Protein AF-A0A2D6SRW5-F1 (afdb_monomer)

pLDDT: mean 91.27, std 9.32, range [54.19, 98.75]

Solvent-accessible surface area (backbone atoms only — not comparable to full-atom values): 11678 Å² total; per-residue (Å²): 81,50,48,60,64,48,50,53,49,24,46,50,31,48,65,50,24,79,78,48,62,70,77,58,19,51,52,30,39,56,52,23,53,54,43,50,66,53,56,73,66,42,83,56,28,43,54,97,88,43,54,28,43,57,40,14,26,40,81,92,76,49,45,63,41,93,64,82,68,22,51,27,36,83,61,60,72,47,91,92,44,54,26,38,38,44,57,36,49,57,39,47,55,45,24,72,77,66,66,45,64,64,40,53,48,54,40,43,44,49,36,54,36,53,75,79,55,76,71,68,86,86,57,83,53,32,38,21,60,56,10,34,43,30,41,39,17,47,49,33,19,76,75,67,72,46,60,69,29,47,54,48,21,52,54,50,47,54,51,45,43,66,63,38,28,79,92,45,97,56,48,31,30,28,78,88,48,91,45,78,52,73,93,26,23,30,63,38,23,51,52,33,49,49,51,55,49,37,60,75,76,37,81,83,69,82,75,93,77,76,74,81,82,119

Radius of gyration: 17.6 Å; Cα contacts (8 Å, |Δi|>4): 330; chains: 1; bounding box: 40×38×46 Å

Secondary structure (DSSP, 8-state):
--HHHHHHHHHHHHHHGGGS-HHHHHHHHHHHHHHHHHHTTS--B-STTS-BSB-SB-TTT-PBPSSSS-B-BSS---SS--BHHHHHHHHHHHHHHH--HHHHHHHHHHHHHHHH----SSS---HHHHHHHHHHHHHHHHHH--HHHHHHHHHHHHHHIIIIITT-SS--S-SSS----GGG-HHHHHHHHHHHHHHHHSTT----PPP---

Sequence (214 aa):
MWPESGLSLAIDLWDGAAKVPAKLAKKMRERALRTDEVYLKLAHDFSPQGIGFVAGAKIATLAPLTEGWTHTDPWATRYGSATDAAVAMCSYLRYQQTKNKGYKKLLVDCATRY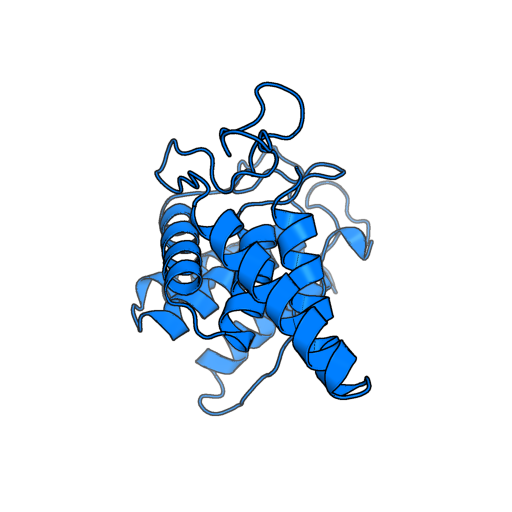LTSLPDREEGLHPGTFGLVIKLMLVAHDLTGDRKFEERADFFARKAVKLYLGDAPVPPATVKYRHYEGISGGDTLMMSLLELWARKNMPGLKTPLIVCDR

Structure (mmCIF, N/CA/C/O backbone):
data_AF-A0A2D6SRW5-F1
#
_entry.id   AF-A0A2D6SRW5-F1
#
loop_
_atom_site.group_PDB
_atom_site.id
_atom_site.type_symbol
_atom_site.label_atom_id
_atom_site.label_alt_id
_atom_site.label_comp_id
_atom_site.label_asym_id
_atom_site.label_entity_id
_atom_site.label_seq_id
_atom_site.pdbx_PDB_ins_code
_atom_site.Cartn_x
_atom_site.Cartn_y
_atom_site.Cartn_z
_atom_site.occupancy
_atom_site.B_iso_or_equiv
_atom_site.auth_seq_id
_atom_site.auth_comp_id
_atom_site.auth_asym_id
_atom_site.auth_atom_id
_atom_site.pdbx_PDB_model_num
ATOM 1 N N . MET A 1 1 ? 8.361 7.575 17.394 1.00 91.12 1 MET A N 1
ATOM 2 C CA . MET A 1 1 ? 7.324 6.566 17.095 1.00 91.12 1 MET A CA 1
ATOM 3 C C . MET A 1 1 ? 7.548 6.034 15.697 1.00 91.12 1 MET A C 1
ATOM 5 O O . MET A 1 1 ? 8.051 6.786 14.871 1.00 91.12 1 MET A O 1
ATOM 9 N N . TRP A 1 2 ? 7.153 4.785 15.465 1.00 92.75 2 TRP A N 1
ATOM 10 C CA . TRP A 1 2 ? 7.247 4.082 14.184 1.00 92.75 2 TRP A CA 1
ATOM 11 C C . TRP A 1 2 ? 5.826 3.945 13.614 1.00 92.75 2 TRP A C 1
ATOM 13 O O . TRP A 1 2 ? 5.065 3.102 14.101 1.00 92.75 2 TRP A O 1
ATOM 23 N N . PRO A 1 3 ? 5.391 4.840 12.703 1.00 94.25 3 PRO A N 1
ATOM 24 C CA . PRO A 1 3 ? 3.995 4.914 12.278 1.00 94.25 3 PRO A CA 1
ATOM 25 C C . PRO A 1 3 ? 3.486 3.644 11.608 1.00 94.25 3 PRO A C 1
ATOM 27 O O . PRO A 1 3 ? 2.371 3.217 11.896 1.00 94.25 3 PRO A O 1
ATOM 30 N N . GLU A 1 4 ? 4.309 3.024 10.764 1.00 92.25 4 GLU A N 1
ATOM 31 C CA . GLU A 1 4 ? 3.976 1.777 10.077 1.00 92.25 4 GLU A CA 1
ATOM 32 C C . GLU A 1 4 ? 3.701 0.636 11.061 1.00 92.25 4 GLU A C 1
ATOM 34 O O . GLU A 1 4 ? 2.656 -0.003 10.981 1.00 92.25 4 GLU A O 1
ATOM 39 N N . SER A 1 5 ? 4.566 0.433 12.061 1.00 92.44 5 SER A N 1
ATOM 40 C CA . SER A 1 5 ? 4.334 -0.583 13.096 1.00 92.44 5 SER A CA 1
ATOM 41 C C . SER A 1 5 ? 3.043 -0.310 13.875 1.00 92.44 5 SER A C 1
ATOM 43 O O . SER A 1 5 ? 2.306 -1.232 14.223 1.00 92.44 5 SER A O 1
ATOM 45 N N . GLY A 1 6 ? 2.737 0.968 14.124 1.00 95.31 6 GLY A N 1
ATOM 46 C CA . GLY A 1 6 ? 1.463 1.379 14.711 1.00 95.31 6 GLY A CA 1
ATOM 47 C C . GLY A 1 6 ? 0.267 1.004 13.832 1.00 95.31 6 GLY A C 1
ATOM 48 O O . GLY A 1 6 ? -0.729 0.494 14.350 1.00 95.31 6 GLY A O 1
ATOM 49 N N . LEU A 1 7 ? 0.373 1.225 12.520 1.00 95.81 7 LEU A N 1
ATOM 50 C CA . LEU A 1 7 ? -0.651 0.877 11.536 1.00 95.81 7 LEU A CA 1
ATOM 51 C C . LEU A 1 7 ? -0.853 -0.641 11.435 1.00 95.81 7 LEU A C 1
ATOM 53 O O . LEU A 1 7 ? -1.998 -1.089 11.466 1.00 95.81 7 LEU A O 1
ATOM 57 N N . SER A 1 8 ? 0.227 -1.429 11.398 1.00 95.31 8 SER A N 1
ATOM 58 C CA . SER A 1 8 ? 0.151 -2.897 11.429 1.00 95.31 8 SER A CA 1
ATOM 59 C C . SER A 1 8 ? -0.587 -3.380 12.676 1.00 95.31 8 SER A C 1
ATOM 61 O O . SER A 1 8 ? -1.545 -4.143 12.575 1.00 95.31 8 SER A O 1
ATOM 63 N N . LEU A 1 9 ? -0.237 -2.848 13.853 1.00 96.88 9 LEU A N 1
ATOM 64 C CA . LEU A 1 9 ? -0.950 -3.170 15.088 1.00 96.88 9 LEU A CA 1
ATOM 65 C C . LEU A 1 9 ? -2.439 -2.793 15.009 1.00 96.88 9 LEU A C 1
ATOM 67 O O . LEU A 1 9 ? -3.284 -3.522 15.519 1.00 96.88 9 LEU A O 1
ATOM 71 N N . ALA A 1 10 ? -2.793 -1.664 14.388 1.00 97.94 10 ALA A N 1
ATOM 72 C CA . ALA A 1 10 ? -4.192 -1.267 14.225 1.00 97.94 10 ALA A CA 1
ATOM 73 C C . ALA A 1 10 ? -4.982 -2.256 13.350 1.00 97.94 10 ALA A C 1
ATOM 75 O O . ALA A 1 10 ? -6.139 -2.546 13.665 1.00 97.94 10 ALA A O 1
ATOM 76 N N . ILE A 1 11 ? -4.355 -2.794 12.300 1.00 96.94 11 ILE A N 1
ATOM 77 C CA . ILE A 1 11 ? -4.931 -3.839 11.441 1.00 96.94 11 ILE A CA 1
ATOM 78 C C . ILE A 1 11 ? -5.192 -5.104 12.262 1.00 96.94 11 ILE A C 1
ATOM 80 O O . ILE A 1 11 ? -6.323 -5.595 12.278 1.00 96.94 11 ILE A O 1
ATOM 84 N N . ASP A 1 12 ? -4.193 -5.569 13.014 1.00 97.25 12 ASP A N 1
ATOM 85 C CA . ASP A 1 12 ? -4.292 -6.792 13.818 1.00 97.25 12 ASP A CA 1
ATOM 86 C C . ASP A 1 12 ? -5.320 -6.658 14.949 1.00 97.25 12 ASP A C 1
ATOM 88 O O . ASP A 1 12 ? -6.111 -7.570 15.204 1.00 97.25 12 ASP A O 1
ATOM 92 N N . LEU A 1 13 ? -5.365 -5.497 15.613 1.00 98.38 13 LEU A N 1
ATOM 93 C CA . LEU A 1 13 ? -6.373 -5.194 16.631 1.00 98.38 13 LEU A CA 1
ATOM 94 C C . LEU A 1 13 ? -7.788 -5.224 16.050 1.00 98.38 13 LEU A C 1
ATOM 96 O O . LEU A 1 13 ? -8.722 -5.656 16.727 1.00 98.38 13 LEU A O 1
ATOM 100 N N . TRP A 1 14 ? -7.969 -4.751 14.819 1.00 97.94 14 TRP A N 1
ATOM 101 C CA . TRP A 1 14 ? -9.278 -4.709 14.182 1.00 97.94 14 TRP A CA 1
ATOM 102 C C . TRP A 1 14 ? -9.799 -6.106 13.845 1.00 97.94 14 TRP A C 1
ATOM 104 O O . TRP A 1 14 ? -10.930 -6.436 14.215 1.00 97.94 14 TRP A O 1
ATOM 114 N N . ASP A 1 15 ? -8.968 -6.939 13.218 1.00 95.75 15 ASP A N 1
ATOM 115 C CA . ASP A 1 15 ? -9.336 -8.311 12.850 1.00 95.75 15 ASP A CA 1
ATOM 116 C C . ASP A 1 15 ? -9.444 -9.213 14.088 1.00 95.75 15 ASP A C 1
ATOM 118 O O . ASP A 1 15 ? -10.379 -10.008 14.227 1.00 95.75 15 ASP A O 1
ATOM 122 N N . GLY A 1 16 ? -8.529 -9.047 15.045 1.00 97.94 16 GLY A N 1
ATOM 123 C CA . GLY A 1 16 ? -8.528 -9.773 16.313 1.00 97.94 16 GLY A CA 1
ATOM 124 C C . GLY A 1 16 ? -9.725 -9.446 17.208 1.00 97.94 16 GLY A C 1
ATOM 125 O O . GLY A 1 16 ? -10.164 -10.305 17.973 1.00 97.94 16 GLY A O 1
ATOM 126 N N . ALA A 1 17 ? -10.315 -8.250 17.093 1.00 98.25 17 ALA A N 1
ATOM 127 C CA . ALA A 1 17 ? -11.456 -7.839 17.915 1.00 98.25 17 ALA A CA 1
ATOM 128 C C . ALA A 1 17 ? -12.679 -8.760 17.763 1.00 98.25 17 ALA A C 1
ATOM 130 O O . ALA A 1 17 ? -13.478 -8.866 18.690 1.00 98.25 17 ALA A O 1
ATOM 131 N N . ALA A 1 18 ? -12.846 -9.440 16.625 1.00 97.06 18 ALA A N 1
ATOM 132 C CA . ALA A 1 18 ? -13.939 -10.396 16.431 1.00 97.06 18 ALA A CA 1
ATOM 133 C C . ALA A 1 18 ? -13.765 -11.701 17.234 1.00 97.06 18 ALA A C 1
ATOM 135 O O . ALA A 1 18 ? -14.719 -12.461 17.375 1.00 97.06 18 ALA A O 1
ATOM 136 N N . LYS A 1 19 ? -12.564 -11.962 17.762 1.00 98.00 19 LYS A N 1
ATOM 137 C CA . LYS A 1 19 ? -12.184 -13.224 18.416 1.00 98.00 19 LYS A CA 1
ATOM 138 C C . LYS A 1 19 ? -12.136 -13.130 19.946 1.00 98.00 19 LYS A C 1
ATOM 140 O O . LYS A 1 19 ? -11.687 -14.065 20.600 1.00 98.00 19 LYS A O 1
ATOM 145 N N . VAL A 1 20 ? -12.558 -12.006 20.528 1.00 97.94 20 VAL A N 1
ATOM 146 C CA . VAL A 1 20 ? -12.459 -11.733 21.972 1.00 97.94 20 VAL A CA 1
ATOM 147 C C . VAL A 1 20 ? -13.785 -11.213 22.547 1.00 97.94 20 VAL A C 1
ATOM 149 O O . VAL A 1 20 ? -14.637 -10.741 21.790 1.00 97.94 20 VAL A O 1
ATOM 152 N N . PRO A 1 21 ? -13.982 -11.232 23.882 1.00 98.62 21 PRO A N 1
ATOM 153 C CA . PRO A 1 21 ? -15.201 -10.714 24.501 1.00 98.62 21 PRO A CA 1
ATOM 154 C C . PRO A 1 21 ? -15.501 -9.253 24.136 1.00 98.62 21 PRO A C 1
ATOM 156 O O . PRO A 1 21 ? -14.593 -8.424 24.031 1.00 98.62 21 PRO A O 1
ATOM 159 N N . ALA A 1 22 ? -16.789 -8.909 24.035 1.00 98.38 22 ALA A N 1
ATOM 160 C CA . ALA A 1 22 ? -17.266 -7.629 23.495 1.00 98.38 22 ALA A CA 1
ATOM 161 C C . ALA A 1 22 ? -16.623 -6.382 24.136 1.00 98.38 22 ALA A C 1
ATOM 163 O O . ALA A 1 22 ? -16.277 -5.425 23.440 1.00 98.38 22 ALA A O 1
ATOM 164 N N . LYS A 1 23 ? -16.407 -6.396 25.459 1.00 98.38 23 LYS A N 1
ATOM 165 C CA . LYS A 1 23 ? -15.758 -5.288 26.180 1.00 98.38 23 LYS A CA 1
ATOM 166 C C . LYS A 1 23 ? -14.312 -5.064 25.725 1.00 98.38 23 LYS A C 1
ATOM 168 O O . LYS A 1 23 ? -13.884 -3.917 25.619 1.00 98.38 23 LYS A O 1
ATOM 173 N N . LEU A 1 24 ? -13.564 -6.137 25.462 1.00 98.50 24 LEU A N 1
ATOM 174 C CA . LEU A 1 24 ? -12.190 -6.054 24.965 1.00 98.50 24 LEU A CA 1
ATOM 175 C C . LEU A 1 24 ? -12.173 -5.693 23.477 1.00 98.50 24 LEU A C 1
ATOM 177 O O . LEU A 1 24 ? -11.438 -4.789 23.087 1.00 98.50 24 LEU A O 1
ATOM 181 N N . ALA A 1 25 ? -13.053 -6.305 22.682 1.00 98.62 25 ALA A N 1
ATOM 182 C CA . ALA A 1 25 ? -13.222 -6.003 21.262 1.00 98.62 25 ALA A CA 1
ATOM 183 C C . ALA A 1 25 ? -13.449 -4.502 21.015 1.00 98.62 25 ALA A C 1
ATOM 185 O O . ALA A 1 25 ? -12.824 -3.906 20.137 1.00 98.62 25 ALA A O 1
ATOM 186 N N . LYS A 1 26 ? -14.306 -3.869 21.830 1.00 98.56 26 LYS A N 1
ATOM 187 C CA . LYS A 1 26 ? -14.555 -2.422 21.778 1.00 98.56 26 LYS A CA 1
ATOM 188 C C . LYS A 1 26 ? -13.266 -1.619 21.994 1.00 98.56 26 LYS A C 1
ATOM 190 O O . LYS A 1 26 ? -12.934 -0.779 21.164 1.00 98.56 26 LYS A O 1
ATOM 195 N N . LYS A 1 27 ? -12.497 -1.934 23.043 1.00 98.62 27 LYS A N 1
ATOM 196 C CA . LYS A 1 27 ? -11.221 -1.258 23.345 1.00 98.62 27 LYS A CA 1
ATOM 197 C C . LYS A 1 27 ? -10.178 -1.431 22.238 1.00 98.62 27 LYS A C 1
ATOM 199 O O . LYS A 1 27 ? -9.447 -0.488 21.943 1.00 98.62 27 LYS A O 1
ATOM 204 N N . MET A 1 28 ? -10.104 -2.616 21.627 1.00 98.75 28 MET A N 1
ATOM 205 C CA . MET A 1 28 ? -9.190 -2.893 20.511 1.00 98.75 28 MET A CA 1
ATOM 206 C C . MET A 1 28 ? -9.523 -2.016 19.300 1.00 98.75 28 MET A C 1
ATOM 208 O O . MET A 1 28 ? -8.637 -1.346 18.772 1.00 98.75 28 MET A O 1
ATOM 212 N N . ARG A 1 29 ? -10.807 -1.930 18.922 1.00 98.56 29 ARG A N 1
ATOM 213 C CA . ARG A 1 29 ? -11.261 -1.061 17.822 1.00 98.56 29 ARG A CA 1
ATOM 214 C C . ARG A 1 29 ? -11.035 0.420 18.118 1.00 98.56 29 ARG A C 1
ATOM 216 O O . ARG A 1 29 ? -10.524 1.132 17.263 1.00 98.56 29 ARG A O 1
ATOM 223 N N . GLU A 1 30 ? -11.335 0.880 19.332 1.00 98.50 30 GLU A N 1
ATOM 224 C CA . GLU A 1 30 ? -11.062 2.263 19.763 1.00 98.50 30 GLU A CA 1
ATOM 225 C C . GLU A 1 30 ? -9.566 2.601 19.742 1.00 98.50 30 GLU A C 1
ATOM 227 O O . GLU A 1 30 ? -9.176 3.732 19.451 1.00 98.50 30 GLU A O 1
ATOM 232 N N . ARG A 1 31 ? -8.691 1.642 20.071 1.00 98.25 31 ARG A N 1
ATOM 233 C CA . ARG A 1 31 ? -7.243 1.842 19.956 1.00 98.25 31 ARG A CA 1
ATOM 234 C C . ARG A 1 31 ? -6.805 1.920 18.494 1.00 98.25 31 ARG A C 1
ATOM 236 O O . ARG A 1 31 ? -6.039 2.823 18.180 1.00 98.25 31 ARG A O 1
ATOM 243 N N . ALA A 1 32 ? -7.302 1.033 17.633 1.00 98.44 32 ALA A N 1
ATOM 244 C CA . ALA A 1 32 ? -7.007 1.054 16.201 1.00 98.44 32 ALA A CA 1
ATOM 245 C C . ALA A 1 32 ? -7.436 2.383 15.549 1.00 98.44 32 ALA A C 1
ATOM 247 O O . ALA A 1 32 ? -6.639 3.008 14.862 1.00 98.44 32 ALA A O 1
ATOM 248 N N . LEU A 1 33 ? -8.642 2.877 15.848 1.00 98.44 33 LEU A N 1
ATOM 249 C CA . LEU A 1 33 ? -9.133 4.158 15.318 1.00 98.44 33 LEU A CA 1
ATOM 250 C C . LEU A 1 33 ? -8.283 5.356 15.768 1.00 98.44 33 LEU A C 1
ATOM 252 O O . LEU A 1 33 ? -7.998 6.241 14.967 1.00 98.44 33 LEU A O 1
ATOM 256 N N . ARG A 1 34 ? -7.805 5.367 17.019 1.00 97.69 34 ARG A N 1
ATOM 257 C CA . ARG A 1 34 ? -6.875 6.408 17.495 1.00 97.69 34 ARG A CA 1
ATOM 258 C C . ARG A 1 34 ? -5.527 6.375 16.778 1.00 97.69 34 ARG A C 1
ATOM 260 O O . ARG A 1 34 ? -4.905 7.420 16.615 1.00 97.69 34 ARG A O 1
ATOM 267 N N . THR A 1 35 ? -5.062 5.199 16.356 1.00 97.75 35 THR A N 1
ATOM 268 C CA . THR A 1 35 ? -3.883 5.115 15.485 1.00 97.75 35 THR A CA 1
ATOM 269 C C . THR A 1 35 ? -4.161 5.797 14.150 1.00 97.75 35 THR A C 1
ATOM 271 O O . THR A 1 35 ? -3.326 6.583 13.709 1.00 97.75 35 THR A O 1
ATOM 274 N N . ASP A 1 36 ? -5.328 5.560 13.542 1.00 98.06 36 ASP A N 1
ATOM 275 C CA . ASP A 1 36 ? -5.694 6.170 12.257 1.00 98.06 36 ASP A CA 1
ATOM 276 C C . ASP A 1 36 ? -5.686 7.707 12.338 1.00 98.06 36 ASP A C 1
ATOM 278 O O . ASP A 1 36 ? -5.144 8.376 11.459 1.00 98.06 36 ASP A O 1
ATOM 282 N N . GLU A 1 37 ? -6.231 8.271 13.423 1.00 96.75 37 GLU A N 1
ATOM 283 C CA . GLU A 1 37 ? -6.263 9.720 13.674 1.00 96.75 37 GLU A CA 1
ATOM 284 C C . GLU A 1 37 ? -4.875 10.364 13.731 1.00 96.75 37 GLU A C 1
ATOM 286 O O . GLU A 1 37 ? -4.728 11.533 13.376 1.00 96.75 37 GLU A O 1
ATOM 291 N N . VAL A 1 38 ? -3.869 9.631 14.212 1.00 96.81 38 VAL A N 1
ATOM 292 C CA . VAL A 1 38 ? -2.482 10.105 14.288 1.00 96.81 38 VAL A CA 1
ATOM 293 C C . VAL A 1 38 ? -1.766 9.864 12.965 1.00 96.81 38 VAL A C 1
ATOM 295 O O . VAL A 1 38 ? -1.130 10.777 12.446 1.00 96.81 38 VAL A O 1
ATOM 298 N N . TYR A 1 39 ? -1.888 8.658 12.409 1.00 97.94 39 TYR A N 1
ATOM 299 C CA . TYR A 1 39 ? -1.201 8.255 11.185 1.00 97.94 39 TYR A CA 1
ATOM 300 C C . TYR A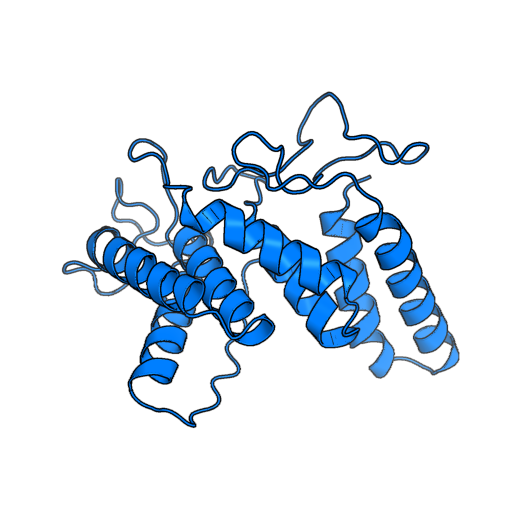 1 39 ? -1.572 9.173 10.018 1.00 97.94 39 TYR A C 1
ATOM 302 O O . TYR A 1 39 ? -0.699 9.717 9.356 1.00 97.94 39 TYR A O 1
ATOM 310 N N . LEU A 1 40 ? -2.865 9.449 9.830 1.00 97.81 40 LEU A N 1
ATOM 311 C CA . LEU A 1 40 ? -3.351 10.292 8.732 1.00 97.81 40 LEU A CA 1
ATOM 312 C C . LEU A 1 40 ? -3.010 11.787 8.881 1.00 97.81 40 LEU A C 1
ATOM 314 O O . LEU A 1 40 ? -3.255 12.550 7.950 1.00 97.81 40 LEU A O 1
ATOM 318 N N . LYS A 1 41 ? -2.467 12.220 10.028 1.00 97.31 41 LYS A N 1
ATOM 319 C CA . LYS A 1 41 ? -1.969 13.593 10.244 1.00 97.31 41 LYS A CA 1
ATOM 320 C C . LYS A 1 41 ? -0.482 13.746 9.938 1.00 97.31 41 LYS A C 1
ATOM 322 O O . LYS A 1 41 ? 0.013 14.871 9.940 1.00 97.31 41 LYS A O 1
ATOM 327 N N . LEU A 1 42 ? 0.238 12.646 9.727 1.00 97.38 42 LEU A N 1
ATOM 328 C CA . LEU A 1 42 ? 1.647 12.704 9.365 1.00 97.38 42 LEU A CA 1
ATOM 329 C C . LEU A 1 42 ? 1.802 13.378 8.001 1.00 97.38 42 LEU A C 1
ATOM 331 O O . LEU A 1 42 ? 1.000 13.171 7.089 1.00 97.38 42 LEU A O 1
ATOM 335 N N . ALA A 1 43 ? 2.859 14.174 7.867 1.00 95.81 43 ALA A N 1
ATOM 336 C CA . ALA A 1 43 ? 3.183 14.896 6.643 1.00 95.81 43 ALA A CA 1
ATOM 337 C C . ALA A 1 43 ? 3.818 13.962 5.596 1.00 95.81 43 ALA A C 1
ATOM 339 O O . ALA A 1 43 ? 4.982 14.117 5.238 1.00 95.81 43 ALA A O 1
ATOM 340 N N . HIS A 1 44 ? 3.063 12.956 5.148 1.00 97.25 44 HIS A N 1
ATOM 341 C CA . HIS A 1 44 ? 3.425 12.133 3.995 1.00 97.25 44 HIS A CA 1
ATOM 342 C C . HIS A 1 44 ? 3.485 13.010 2.736 1.00 97.25 44 HIS A C 1
ATOM 344 O O . HIS A 1 44 ? 2.607 13.851 2.535 1.00 97.25 44 HIS A O 1
ATOM 350 N N . ASP A 1 45 ? 4.481 12.800 1.876 1.00 96.75 45 ASP A N 1
ATOM 351 C CA . ASP A 1 45 ? 4.658 13.590 0.655 1.00 96.75 45 ASP A CA 1
ATOM 352 C C . ASP A 1 45 ? 5.092 12.714 -0.523 1.00 96.75 45 ASP A C 1
ATOM 354 O O . ASP A 1 45 ? 6.236 12.277 -0.614 1.00 96.75 45 ASP A O 1
ATOM 358 N N . PHE A 1 46 ? 4.172 12.494 -1.458 1.00 96.75 46 PHE A N 1
ATOM 359 C CA . PHE A 1 46 ? 4.404 11.705 -2.670 1.00 96.75 46 PHE A CA 1
ATOM 360 C C . PHE A 1 46 ? 4.679 12.565 -3.906 1.00 96.75 46 PHE A C 1
ATOM 362 O O . PHE A 1 46 ? 4.588 12.072 -5.032 1.00 96.75 46 PHE A O 1
ATOM 369 N N . SER A 1 47 ? 5.002 13.850 -3.728 1.00 93.69 47 SER A N 1
ATOM 370 C CA . SER A 1 47 ? 5.515 14.671 -4.824 1.00 93.69 47 SER A CA 1
ATOM 371 C C . SER A 1 47 ? 6.799 14.052 -5.412 1.00 93.69 47 SER A C 1
ATOM 373 O O . SER A 1 47 ? 7.446 13.226 -4.762 1.00 93.69 47 SER A O 1
ATOM 375 N N . PRO A 1 48 ? 7.209 14.415 -6.642 1.00 87.38 48 PRO A N 1
ATOM 376 C CA . PRO A 1 48 ? 8.383 13.808 -7.275 1.00 87.38 48 PRO A CA 1
ATOM 377 C C . PRO A 1 48 ? 9.682 13.916 -6.453 1.00 87.38 48 PRO A C 1
ATOM 379 O O . PRO A 1 48 ? 10.525 13.028 -6.540 1.00 87.38 48 PRO A O 1
ATOM 382 N N . GLN A 1 49 ? 9.826 14.966 -5.637 1.00 87.75 49 GLN A N 1
ATOM 383 C CA . GLN A 1 49 ? 10.947 15.177 -4.706 1.00 87.75 49 GLN A CA 1
ATOM 384 C C . GLN A 1 49 ? 10.560 14.926 -3.239 1.00 87.75 49 GLN A C 1
ATOM 386 O O . GLN A 1 49 ? 11.340 15.211 -2.334 1.00 87.75 49 GLN A O 1
ATOM 391 N N . GLY A 1 50 ? 9.350 14.425 -3.000 1.00 91.00 50 GLY A N 1
ATOM 392 C CA . GLY A 1 50 ? 8.804 14.228 -1.671 1.00 91.00 50 GLY A CA 1
ATOM 393 C C . GLY A 1 50 ? 9.461 13.075 -0.927 1.00 91.00 50 GLY A C 1
ATOM 394 O O . GLY A 1 50 ? 10.136 12.217 -1.506 1.00 91.00 50 GLY A O 1
ATOM 395 N N . ILE A 1 51 ? 9.204 13.015 0.372 1.00 92.44 51 ILE A N 1
ATOM 396 C CA . ILE A 1 51 ? 9.802 12.023 1.274 1.00 92.44 51 ILE A CA 1
ATOM 397 C C . ILE A 1 51 ? 9.076 10.668 1.274 1.00 92.44 51 ILE A C 1
ATOM 399 O O . ILE A 1 51 ? 9.505 9.749 1.946 1.00 92.44 51 ILE A O 1
ATOM 403 N N . GLY A 1 52 ? 7.956 10.518 0.573 1.00 95.31 52 GLY A N 1
ATOM 404 C CA . GLY A 1 52 ? 7.127 9.317 0.655 1.00 95.31 52 GLY A CA 1
ATOM 405 C C . GLY A 1 52 ? 6.374 9.246 1.984 1.00 95.31 52 GLY A C 1
ATOM 406 O O . GLY A 1 52 ? 5.848 10.250 2.483 1.00 95.31 52 GLY A O 1
ATOM 407 N N . PHE A 1 53 ? 6.297 8.055 2.574 1.00 96.25 53 PHE A N 1
ATOM 408 C CA . PHE A 1 53 ? 5.712 7.883 3.895 1.00 96.25 53 PHE A CA 1
ATOM 409 C C . PHE A 1 53 ? 6.682 8.315 5.001 1.00 96.25 53 PHE A C 1
ATOM 411 O O . PHE A 1 53 ? 7.852 7.949 5.004 1.00 96.25 53 PHE A O 1
ATOM 418 N N . VAL A 1 54 ? 6.170 9.011 6.022 1.00 96.12 54 VAL A N 1
ATOM 419 C CA . VAL A 1 54 ? 6.884 9.184 7.290 1.00 96.12 54 VAL A CA 1
ATOM 420 C C . VAL A 1 54 ? 7.006 7.825 7.987 1.00 96.12 54 VAL A C 1
ATOM 422 O O . VAL A 1 54 ? 6.007 7.261 8.440 1.00 96.12 54 VAL A O 1
ATOM 425 N N . ALA A 1 55 ? 8.233 7.323 8.097 1.00 92.50 55 ALA A N 1
ATOM 426 C CA . ALA A 1 55 ? 8.562 6.041 8.720 1.00 92.50 55 ALA A CA 1
ATOM 427 C C . ALA A 1 55 ? 9.027 6.192 10.178 1.00 92.50 55 ALA A C 1
ATOM 429 O O . ALA A 1 55 ? 8.886 5.268 10.977 1.00 92.50 55 ALA A O 1
ATOM 430 N N . GLY A 1 56 ? 9.484 7.384 10.568 1.00 93.81 56 GLY A N 1
ATOM 431 C CA . GLY A 1 56 ? 9.840 7.716 11.945 1.00 93.81 56 GLY A CA 1
ATOM 432 C C . GLY A 1 56 ? 9.396 9.130 12.299 1.00 93.81 56 GLY A C 1
ATOM 433 O O . GLY A 1 56 ? 9.738 10.076 11.597 1.00 93.81 56 GLY A O 1
ATOM 434 N N . ALA A 1 57 ? 8.660 9.293 13.404 1.00 95.00 57 ALA A N 1
ATOM 435 C CA . ALA A 1 57 ? 8.130 10.595 13.831 1.00 95.00 57 ALA A CA 1
ATOM 436 C C . ALA A 1 57 ? 8.350 10.895 15.322 1.00 95.00 57 ALA A C 1
ATOM 438 O O . ALA A 1 57 ? 8.356 9.996 16.173 1.00 95.00 57 ALA A O 1
ATOM 439 N N . LYS A 1 58 ? 8.477 12.177 15.670 1.00 93.94 58 LYS A N 1
ATOM 440 C CA . LYS A 1 58 ? 8.477 12.665 17.057 1.00 93.94 58 LYS A CA 1
ATOM 441 C C . LYS A 1 58 ? 7.070 12.530 17.641 1.00 93.94 58 LYS A C 1
ATOM 443 O O . LYS A 1 58 ? 6.111 12.998 17.046 1.00 93.94 58 LYS A O 1
ATOM 448 N N . ILE A 1 59 ? 6.936 11.933 18.827 1.00 91.44 59 ILE A N 1
ATOM 449 C CA . ILE A 1 59 ? 5.614 11.682 19.440 1.00 91.44 59 ILE A CA 1
ATOM 450 C C . ILE A 1 59 ? 4.863 12.991 19.720 1.00 91.44 59 ILE A C 1
ATOM 452 O O . ILE A 1 59 ? 3.665 13.069 19.480 1.00 91.44 59 ILE A O 1
ATOM 456 N N . ALA A 1 60 ? 5.569 14.014 20.209 1.00 92.00 60 ALA A N 1
ATOM 457 C CA . ALA A 1 60 ? 4.948 15.267 20.635 1.00 92.00 60 ALA A CA 1
ATOM 458 C C . ALA A 1 60 ? 4.447 16.136 19.471 1.00 92.00 60 ALA A C 1
ATOM 460 O O . ALA A 1 60 ? 3.475 16.865 19.633 1.00 92.00 60 ALA A O 1
ATOM 461 N N . THR A 1 61 ? 5.110 16.082 18.313 1.00 94.00 61 THR A N 1
ATOM 462 C CA . THR A 1 61 ? 4.855 17.017 17.202 1.00 94.00 61 THR A CA 1
ATOM 463 C C . THR A 1 61 ? 4.431 16.338 15.910 1.00 94.00 61 THR A C 1
ATOM 465 O O . THR A 1 61 ? 4.036 17.026 14.976 1.00 94.00 61 THR A O 1
ATOM 468 N N . LEU A 1 62 ? 4.562 15.012 15.823 1.00 93.94 62 LEU A N 1
ATOM 469 C CA . LEU A 1 62 ? 4.399 14.217 14.601 1.00 93.94 62 LEU A CA 1
ATOM 470 C C . LEU A 1 62 ? 5.349 14.602 13.454 1.00 93.94 62 LEU A C 1
ATOM 472 O O . LEU A 1 62 ? 5.257 14.037 12.367 1.00 93.94 62 LEU A O 1
ATOM 476 N N . ALA A 1 63 ? 6.300 15.509 13.693 1.00 93.62 63 ALA A N 1
ATOM 477 C CA . ALA A 1 63 ? 7.331 15.840 12.722 1.00 93.62 63 ALA A CA 1
ATOM 478 C C . ALA A 1 63 ? 8.226 14.615 12.468 1.00 93.62 63 ALA A C 1
ATOM 480 O O . ALA A 1 63 ? 8.503 13.877 13.426 1.00 93.62 63 ALA A O 1
ATOM 481 N N . PRO A 1 64 ? 8.720 14.415 11.232 1.00 93.19 64 PRO A N 1
ATOM 482 C CA . PRO A 1 64 ? 9.696 13.376 10.948 1.00 93.19 64 PRO A CA 1
ATOM 483 C C . PRO A 1 64 ? 10.897 13.450 11.899 1.00 93.19 64 PRO A C 1
ATOM 485 O O . PRO A 1 64 ? 11.300 14.525 12.361 1.00 93.19 64 PRO A O 1
ATOM 488 N N . LEU A 1 65 ? 11.460 12.290 12.228 1.00 91.94 65 LEU A N 1
ATOM 489 C CA . LEU A 1 65 ? 12.763 12.229 12.881 1.00 91.94 65 LEU A CA 1
ATOM 490 C C . LEU A 1 65 ? 13.831 12.823 11.946 1.00 91.94 65 LEU A C 1
ATOM 492 O O . LEU A 1 65 ? 13.641 12.890 10.735 1.00 91.94 65 LEU A O 1
ATOM 496 N N . THR A 1 66 ? 14.940 13.291 12.515 1.00 88.19 66 THR A N 1
ATOM 497 C CA . THR A 1 66 ? 16.059 13.877 11.755 1.00 88.19 66 THR A CA 1
ATOM 498 C C . THR A 1 66 ? 17.164 12.869 11.460 1.00 88.19 66 THR A C 1
ATOM 500 O O . THR A 1 66 ? 17.998 13.116 10.600 1.00 88.19 66 THR A O 1
ATOM 503 N N . GLU A 1 67 ? 17.169 11.739 12.164 1.00 83.19 67 GLU A N 1
ATOM 504 C CA . GLU A 1 67 ? 18.194 10.705 12.072 1.00 83.19 67 GLU A CA 1
ATOM 505 C C . GLU A 1 67 ? 17.560 9.316 12.044 1.00 83.19 67 GLU A C 1
ATOM 507 O O . GLU A 1 67 ? 16.434 9.108 12.511 1.00 83.19 67 GLU A O 1
ATOM 512 N N . GLY A 1 68 ? 18.321 8.360 11.512 1.00 79.88 68 GLY A N 1
ATOM 513 C CA . GLY A 1 68 ? 17.883 6.986 11.338 1.00 79.88 68 GLY A CA 1
ATOM 514 C C . GLY A 1 68 ? 16.868 6.860 10.210 1.00 79.88 68 GLY A C 1
ATOM 515 O O . GLY A 1 68 ? 16.929 7.561 9.201 1.00 79.88 68 GLY A O 1
ATOM 516 N N . TRP A 1 69 ? 15.933 5.937 10.377 1.00 77.81 69 TRP A N 1
ATOM 517 C CA . TRP A 1 69 ? 14.910 5.706 9.379 1.00 77.81 69 TRP A CA 1
ATOM 518 C C . TRP A 1 69 ? 13.735 6.655 9.580 1.00 77.81 69 TRP A C 1
ATOM 520 O O . TRP A 1 69 ? 12.884 6.481 10.451 1.00 77.81 69 TRP A O 1
ATOM 530 N N . THR A 1 70 ? 13.707 7.692 8.758 1.00 88.69 70 THR A N 1
ATOM 531 C CA . THR A 1 70 ? 12.745 8.787 8.893 1.00 88.69 70 THR A CA 1
ATOM 532 C C . THR A 1 70 ? 11.642 8.709 7.840 1.00 88.69 70 THR A C 1
ATOM 534 O O . THR A 1 70 ? 10.500 9.071 8.131 1.00 88.69 70 THR A O 1
ATOM 537 N N . HIS A 1 71 ? 11.953 8.172 6.659 1.00 92.19 71 HIS A N 1
ATOM 538 C CA . HIS A 1 71 ? 11.064 8.127 5.505 1.00 92.19 71 HIS A CA 1
ATOM 539 C C . HIS A 1 71 ? 11.275 6.883 4.627 1.00 92.19 71 HIS A C 1
ATOM 541 O O . HIS A 1 71 ? 12.255 6.160 4.808 1.00 92.19 71 HIS A O 1
ATOM 547 N N . THR A 1 72 ? 10.337 6.607 3.724 1.00 92.06 72 THR A N 1
ATOM 548 C CA . THR A 1 72 ? 10.422 5.511 2.745 1.00 92.06 72 THR A CA 1
ATOM 549 C C . THR A 1 72 ? 11.047 5.968 1.429 1.00 92.06 72 THR A C 1
ATOM 551 O O . THR A 1 72 ? 11.085 7.158 1.125 1.00 92.06 72 THR A O 1
ATOM 554 N N . ASP A 1 73 ? 11.525 5.008 0.638 1.00 89.44 73 ASP A N 1
ATOM 555 C CA . ASP A 1 73 ? 11.992 5.237 -0.731 1.00 89.44 73 ASP A CA 1
ATOM 556 C C . ASP A 1 73 ? 11.075 4.512 -1.737 1.00 89.44 73 ASP A C 1
ATOM 558 O O . ASP A 1 73 ? 10.545 3.438 -1.422 1.00 89.44 73 ASP A O 1
ATOM 562 N N . PRO A 1 74 ? 10.863 5.045 -2.954 1.00 89.75 74 PRO A N 1
ATOM 563 C CA . PRO A 1 74 ? 10.068 4.361 -3.968 1.00 89.75 74 PRO A CA 1
ATOM 564 C C . PRO A 1 74 ? 10.612 2.986 -4.384 1.00 89.75 74 PRO A C 1
ATOM 566 O O . PRO A 1 74 ? 9.824 2.086 -4.675 1.00 89.75 74 PRO A O 1
ATOM 569 N N . TRP A 1 75 ? 11.928 2.791 -4.454 1.00 89.38 75 TRP A N 1
ATOM 570 C CA . TRP A 1 75 ? 12.507 1.564 -5.019 1.00 89.38 75 TRP A CA 1
ATOM 571 C C . TRP A 1 75 ? 13.587 0.927 -4.154 1.00 89.38 75 TRP A C 1
ATOM 573 O O . TRP A 1 75 ? 13.762 -0.290 -4.242 1.00 89.38 75 TRP A O 1
ATOM 583 N N . ALA A 1 76 ? 14.279 1.705 -3.321 1.00 79.81 76 ALA A N 1
ATOM 584 C CA . ALA A 1 76 ? 15.402 1.206 -2.545 1.00 79.81 76 ALA A CA 1
ATOM 585 C C . ALA A 1 76 ? 14.933 0.251 -1.438 1.00 79.81 76 ALA A C 1
ATOM 587 O O . ALA A 1 76 ? 14.308 0.649 -0.454 1.00 79.81 76 ALA A O 1
ATOM 588 N N . THR A 1 77 ? 15.284 -1.026 -1.576 1.00 69.56 77 THR A N 1
ATOM 589 C CA . THR A 1 77 ? 15.129 -2.032 -0.523 1.00 69.56 77 THR A CA 1
ATOM 590 C C . THR A 1 77 ? 16.407 -2.126 0.291 1.00 69.56 77 THR A C 1
ATOM 592 O O . THR A 1 77 ? 17.486 -2.378 -0.245 1.00 69.56 77 THR A O 1
ATOM 595 N N . ARG A 1 78 ? 16.299 -1.949 1.607 1.00 70.75 78 ARG A N 1
ATOM 596 C CA . ARG A 1 78 ? 17.400 -2.152 2.558 1.00 70.75 78 ARG A CA 1
ATOM 597 C C . ARG A 1 78 ? 16.936 -3.107 3.644 1.00 70.75 78 ARG A C 1
ATOM 599 O O . ARG A 1 78 ? 15.740 -3.261 3.856 1.00 70.75 78 ARG A O 1
ATOM 606 N N . TYR A 1 79 ? 17.861 -3.742 4.356 1.00 65.88 79 TYR A N 1
ATOM 607 C CA . TYR A 1 79 ? 17.469 -4.520 5.529 1.00 65.88 79 TYR A CA 1
ATOM 608 C C . TYR A 1 79 ? 16.786 -3.603 6.551 1.00 65.88 79 TYR A C 1
ATOM 610 O O . TYR A 1 79 ? 17.258 -2.495 6.817 1.00 65.88 79 TYR A O 1
ATOM 618 N N . GLY A 1 80 ? 15.638 -4.033 7.066 1.00 67.50 80 GLY A N 1
ATOM 619 C CA . GLY A 1 80 ? 14.713 -3.160 7.777 1.00 67.50 80 GLY A CA 1
ATOM 620 C C . GLY A 1 80 ? 13.859 -2.354 6.801 1.00 67.50 80 GLY A C 1
ATOM 621 O O . GLY A 1 80 ? 12.656 -2.444 6.920 1.00 67.50 80 GLY A O 1
ATOM 622 N N . SER A 1 81 ? 14.475 -1.641 5.853 1.00 75.62 81 SER A N 1
ATOM 623 C CA . SER A 1 81 ? 13.957 -0.821 4.733 1.00 75.62 81 SER A CA 1
ATOM 624 C C . SER A 1 81 ? 12.606 -1.165 4.061 1.00 75.62 81 SER A C 1
ATOM 626 O O . SER A 1 81 ? 12.632 -1.939 3.108 1.00 75.62 81 SER A O 1
ATOM 628 N N . ALA A 1 82 ? 11.472 -0.546 4.404 1.00 85.38 82 ALA A N 1
ATOM 629 C CA . ALA A 1 82 ? 10.228 -0.622 3.621 1.00 85.38 82 ALA A CA 1
ATOM 630 C C . ALA A 1 82 ? 10.187 0.438 2.504 1.00 85.38 82 ALA A C 1
ATOM 632 O O . ALA A 1 82 ? 10.617 1.582 2.697 1.00 85.38 82 ALA A O 1
ATOM 633 N N . THR A 1 83 ? 9.649 0.058 1.342 1.00 91.69 83 THR A N 1
ATOM 634 C CA . THR A 1 83 ? 9.406 0.967 0.211 1.00 91.69 83 THR A CA 1
ATOM 635 C C . THR A 1 83 ? 8.056 1.672 0.333 1.00 91.69 83 THR A C 1
ATOM 637 O O . THR A 1 83 ? 7.180 1.241 1.089 1.00 91.69 83 THR A O 1
ATOM 640 N N . ASP A 1 84 ? 7.842 2.718 -0.470 1.00 94.62 84 ASP A N 1
ATOM 641 C CA . ASP A 1 84 ? 6.536 3.381 -0.597 1.00 94.62 84 ASP A CA 1
ATOM 642 C C . ASP A 1 84 ? 5.407 2.365 -0.861 1.00 94.62 84 ASP A C 1
ATOM 644 O O . ASP A 1 84 ? 4.359 2.403 -0.213 1.00 94.62 84 ASP A O 1
ATOM 648 N N . ALA A 1 85 ? 5.617 1.424 -1.788 1.00 94.88 85 ALA A N 1
ATOM 649 C CA . ALA A 1 85 ? 4.618 0.416 -2.130 1.00 94.88 85 ALA A CA 1
ATOM 650 C C . ALA A 1 85 ? 4.346 -0.582 -0.990 1.00 94.88 85 ALA A C 1
ATOM 652 O O . ALA A 1 85 ? 3.190 -0.964 -0.798 1.00 94.88 85 ALA A O 1
ATOM 653 N N . ALA A 1 86 ? 5.365 -0.963 -0.210 1.00 92.50 86 ALA A N 1
ATOM 654 C CA . ALA A 1 86 ? 5.196 -1.835 0.957 1.00 92.50 86 ALA A CA 1
ATOM 655 C C . ALA A 1 86 ? 4.288 -1.181 2.013 1.00 92.50 86 ALA A C 1
ATOM 657 O O . ALA A 1 86 ? 3.231 -1.718 2.358 1.00 92.50 86 ALA A O 1
ATOM 658 N N . VAL A 1 87 ? 4.610 0.051 2.424 1.00 94.50 87 VAL A N 1
ATOM 659 C CA . VAL A 1 87 ? 3.803 0.797 3.408 1.00 94.50 87 VAL A CA 1
ATOM 660 C C . VAL A 1 87 ? 2.401 1.107 2.865 1.00 94.50 87 VAL A C 1
ATOM 662 O O . VAL A 1 87 ? 1.405 1.094 3.603 1.00 94.50 87 VAL A O 1
ATOM 665 N N . ALA A 1 88 ? 2.278 1.330 1.553 1.00 96.31 88 ALA A N 1
ATOM 666 C CA . ALA A 1 88 ? 0.984 1.493 0.905 1.00 96.31 88 ALA A CA 1
ATOM 667 C C . ALA A 1 88 ? 0.119 0.226 1.009 1.00 96.31 88 ALA A C 1
ATOM 669 O O . ALA A 1 88 ? -1.089 0.350 1.206 1.00 96.31 88 ALA A O 1
ATOM 670 N N . MET A 1 89 ? 0.681 -0.985 0.949 1.00 95.38 89 MET A N 1
ATOM 671 C CA . MET A 1 89 ? -0.111 -2.212 1.125 1.00 95.38 89 MET A CA 1
ATOM 672 C C . MET A 1 89 ? -0.674 -2.342 2.545 1.00 95.38 89 MET A C 1
ATOM 674 O O . MET A 1 89 ? -1.846 -2.694 2.701 1.00 95.38 89 MET A O 1
ATOM 678 N N . CYS A 1 90 ? 0.075 -1.932 3.572 1.00 94.06 90 CYS A N 1
ATOM 679 C CA . CYS A 1 90 ? -0.464 -1.785 4.929 1.00 94.06 90 CYS A CA 1
ATOM 680 C C . CYS A 1 90 ? -1.625 -0.772 4.969 1.00 94.06 90 CYS A C 1
ATOM 682 O O . CYS A 1 90 ? -2.698 -1.054 5.510 1.00 94.06 90 CYS A O 1
ATOM 684 N N . SER A 1 91 ? -1.469 0.383 4.315 1.00 96.81 91 SER A N 1
ATOM 685 C CA . SER A 1 91 ? -2.551 1.374 4.181 1.00 96.81 91 SER A CA 1
ATOM 686 C C . SER A 1 91 ? -3.775 0.823 3.440 1.00 96.81 91 SER A C 1
ATOM 688 O O . SER A 1 91 ? -4.909 1.160 3.785 1.00 96.81 91 SER A O 1
ATOM 690 N N . TYR A 1 92 ? -3.580 -0.053 2.452 1.00 96.38 92 TYR A N 1
ATOM 691 C CA . TYR A 1 92 ? -4.664 -0.692 1.709 1.00 96.38 92 TYR A CA 1
ATOM 692 C C . TYR A 1 92 ? -5.460 -1.663 2.578 1.00 96.38 92 TYR A C 1
ATOM 694 O O . TYR A 1 92 ? -6.690 -1.590 2.593 1.00 96.38 92 TYR A O 1
ATOM 702 N N . LEU A 1 93 ? -4.790 -2.508 3.362 1.00 94.94 93 LEU A N 1
ATOM 703 C CA . LEU A 1 93 ? -5.454 -3.393 4.323 1.00 94.94 93 LEU A CA 1
ATOM 704 C C . LEU A 1 93 ? -6.289 -2.588 5.326 1.00 94.94 93 LEU A C 1
ATOM 706 O O . LEU A 1 93 ? -7.467 -2.882 5.553 1.00 94.94 93 LEU A O 1
ATOM 710 N N . ARG A 1 94 ? -5.727 -1.496 5.859 1.00 96.88 94 ARG A N 1
ATOM 711 C CA . ARG A 1 94 ? -6.472 -0.619 6.769 1.00 96.88 94 ARG A CA 1
ATOM 712 C C . ARG A 1 94 ? -7.647 0.076 6.079 1.00 96.88 94 ARG A C 1
ATOM 714 O O . ARG A 1 94 ? -8.731 0.197 6.661 1.00 96.88 94 ARG A O 1
ATOM 721 N N . TYR A 1 95 ? -7.480 0.492 4.824 1.00 97.44 95 TYR A N 1
ATOM 722 C CA . TYR A 1 95 ? -8.574 1.019 4.011 1.00 97.44 95 TYR A CA 1
ATOM 723 C C . TYR A 1 95 ? -9.681 -0.020 3.812 1.00 97.44 95 TYR A C 1
ATOM 725 O O . TYR A 1 95 ? -10.859 0.323 3.893 1.00 97.44 95 TYR A O 1
ATOM 733 N N . GLN A 1 96 ? -9.351 -1.292 3.588 1.00 95.25 96 GLN A N 1
ATOM 734 C CA . GLN A 1 96 ? -10.357 -2.342 3.439 1.00 95.25 96 GLN A CA 1
ATOM 735 C C . GLN A 1 96 ? -11.212 -2.508 4.703 1.00 95.25 96 GLN A C 1
ATOM 737 O O . GLN A 1 96 ? -12.428 -2.652 4.571 1.00 95.25 96 GLN A O 1
ATOM 742 N N . GLN A 1 97 ? -10.605 -2.401 5.890 1.00 95.62 97 GLN A N 1
ATOM 743 C CA . GLN A 1 97 ? -11.285 -2.502 7.187 1.00 95.62 97 GLN A CA 1
ATOM 744 C C . GLN A 1 97 ? -12.180 -1.299 7.517 1.00 95.62 97 GLN A C 1
ATOM 746 O O . GLN A 1 97 ? -13.242 -1.467 8.113 1.00 95.62 97 GLN A O 1
ATOM 751 N N . THR A 1 98 ? -11.754 -0.083 7.161 1.00 97.25 98 THR A N 1
ATOM 752 C CA . THR A 1 98 ? -12.382 1.164 7.651 1.00 97.25 98 THR A CA 1
ATOM 753 C C . THR A 1 98 ? -13.097 1.977 6.580 1.00 97.25 98 THR A C 1
ATOM 755 O O . THR A 1 98 ? -13.934 2.818 6.899 1.00 97.25 98 THR A O 1
ATOM 758 N N . LYS A 1 99 ? -12.731 1.787 5.308 1.00 97.56 99 LYS A N 1
ATOM 759 C CA . LYS A 1 99 ? -13.111 2.634 4.165 1.00 97.56 99 LYS A CA 1
ATOM 760 C C . LYS A 1 99 ? -12.796 4.123 4.360 1.00 97.56 99 LYS A C 1
ATOM 762 O O . LYS A 1 99 ? -13.360 4.972 3.669 1.00 97.56 99 LYS A O 1
ATOM 767 N N . ASN A 1 100 ? -11.869 4.453 5.263 1.00 98.25 100 ASN A N 1
ATOM 768 C CA . ASN A 1 100 ? -11.500 5.833 5.555 1.00 98.25 100 ASN A CA 1
ATOM 769 C C . ASN A 1 100 ? -10.839 6.489 4.325 1.00 98.25 100 ASN A C 1
ATOM 771 O O . ASN A 1 100 ? -9.860 5.987 3.767 1.00 98.25 100 ASN A O 1
ATOM 775 N N . LYS A 1 101 ? -11.387 7.634 3.899 1.00 98.31 101 LYS A N 1
ATOM 776 C CA . LYS A 1 101 ? -10.957 8.360 2.693 1.00 98.31 101 LYS A CA 1
ATOM 777 C C . LYS A 1 101 ? -9.516 8.878 2.780 1.00 98.31 101 LYS A C 1
ATOM 779 O O . LYS A 1 101 ? -8.898 9.053 1.735 1.00 98.31 101 LYS A O 1
ATOM 784 N N . GLY A 1 102 ? -8.974 9.075 3.985 1.00 98.44 102 GLY A N 1
ATOM 785 C CA . GLY A 1 102 ? -7.570 9.442 4.182 1.00 98.44 102 GLY A CA 1
ATOM 786 C C . GLY A 1 102 ? -6.620 8.384 3.619 1.00 98.44 102 GLY A C 1
ATOM 787 O O . GLY A 1 102 ? -5.752 8.712 2.818 1.00 98.44 102 GLY A O 1
ATOM 788 N N . TYR A 1 103 ? -6.854 7.102 3.918 1.00 98.50 103 TYR A N 1
ATOM 789 C CA . TYR A 1 103 ? -6.060 6.015 3.334 1.00 98.50 103 TYR A CA 1
ATOM 790 C C . TYR A 1 103 ? -6.263 5.896 1.825 1.00 98.50 103 TYR A C 1
ATOM 792 O O . TYR A 1 103 ? -5.293 5.701 1.102 1.00 98.50 103 TYR A O 1
ATOM 800 N N . LYS A 1 104 ? -7.497 6.086 1.326 1.00 98.56 104 LYS A N 1
ATOM 801 C CA . LYS A 1 104 ? -7.745 6.146 -0.126 1.00 98.56 104 LYS A CA 1
ATOM 802 C C . LYS A 1 104 ? -6.859 7.205 -0.791 1.00 98.56 104 LYS A C 1
ATOM 804 O O . LYS A 1 104 ? -6.279 6.926 -1.835 1.00 98.56 104 LYS A O 1
ATOM 809 N N . LYS A 1 105 ? -6.749 8.394 -0.188 1.00 98.62 105 LYS A N 1
ATOM 810 C CA . LYS A 1 105 ? -5.893 9.473 -0.689 1.00 98.62 105 LYS A CA 1
ATOM 811 C C . LYS A 1 105 ? -4.420 9.053 -0.704 1.00 98.62 105 LYS A C 1
ATOM 813 O O . LYS A 1 105 ? -3.802 9.140 -1.755 1.00 98.62 105 LYS A O 1
ATOM 818 N N . LEU A 1 106 ? -3.896 8.524 0.408 1.00 98.44 106 LEU A N 1
ATOM 819 C CA . LEU A 1 106 ? -2.499 8.068 0.492 1.00 98.44 106 LEU A CA 1
ATOM 820 C C . LEU A 1 106 ? -2.159 7.015 -0.573 1.00 98.44 106 LEU A C 1
ATOM 822 O O . LEU A 1 106 ? -1.114 7.101 -1.206 1.00 98.44 106 LEU A O 1
ATOM 826 N N . LEU A 1 107 ? -3.057 6.054 -0.812 1.00 98.62 107 LEU A N 1
ATOM 827 C CA . LEU A 1 107 ? -2.875 5.017 -1.834 1.00 98.62 107 LEU A CA 1
ATOM 828 C C . LEU A 1 107 ? -2.777 5.603 -3.245 1.00 98.62 107 LEU A C 1
ATOM 830 O O . LEU A 1 107 ? -1.895 5.224 -4.011 1.00 98.62 107 LEU A O 1
ATOM 834 N N . VAL A 1 108 ? -3.679 6.525 -3.587 1.00 98.75 108 VAL A N 1
ATOM 835 C CA . VAL A 1 108 ? -3.715 7.149 -4.917 1.00 98.75 108 VAL A CA 1
ATOM 836 C C . VAL A 1 108 ? -2.531 8.096 -5.119 1.00 98.75 108 VAL A C 1
ATOM 838 O O . VAL A 1 108 ? -1.935 8.090 -6.195 1.00 98.75 108 VAL A O 1
ATOM 841 N N . ASP A 1 109 ? -2.155 8.872 -4.103 1.00 98.50 109 ASP A N 1
ATOM 842 C CA . ASP A 1 109 ? -0.994 9.765 -4.172 1.00 98.50 109 ASP A CA 1
ATOM 843 C C . ASP A 1 109 ? 0.306 8.964 -4.332 1.00 98.50 109 ASP A C 1
ATOM 845 O O . ASP A 1 109 ? 1.106 9.251 -5.224 1.00 98.50 109 ASP A O 1
ATOM 849 N N . CYS A 1 110 ? 0.479 7.906 -3.533 1.00 98.25 110 CYS A N 1
ATOM 850 C CA . CYS A 1 110 ? 1.617 6.996 -3.634 1.00 98.25 110 CYS A CA 1
ATOM 851 C C . CYS A 1 110 ? 1.690 6.348 -5.026 1.00 98.25 110 CYS A C 1
ATOM 853 O O . CYS A 1 110 ? 2.722 6.412 -5.694 1.00 98.25 110 CYS A O 1
ATOM 855 N N . ALA A 1 111 ? 0.575 5.813 -5.537 1.00 98.44 111 ALA A N 1
ATOM 856 C CA . ALA A 1 111 ? 0.527 5.269 -6.894 1.00 98.44 111 ALA A CA 1
ATOM 857 C C . ALA A 1 111 ? 0.847 6.329 -7.962 1.00 98.44 111 ALA A C 1
ATOM 859 O O . ALA A 1 111 ? 1.524 6.045 -8.947 1.00 98.44 111 ALA A O 1
ATOM 860 N N . THR A 1 112 ? 0.411 7.575 -7.771 1.00 98.25 112 THR A N 1
ATOM 861 C CA . THR A 1 112 ? 0.690 8.668 -8.714 1.00 98.25 112 THR A CA 1
ATOM 862 C C . THR A 1 112 ? 2.191 8.928 -8.844 1.00 98.25 112 THR A C 1
ATOM 864 O O . THR A 1 112 ? 2.673 9.115 -9.962 1.00 98.25 112 THR A O 1
ATOM 867 N N . ARG A 1 113 ? 2.958 8.844 -7.750 1.00 96.88 113 ARG A N 1
ATOM 868 C CA . ARG A 1 113 ? 4.426 8.976 -7.775 1.00 96.88 113 ARG A CA 1
ATOM 869 C C . ARG A 1 113 ? 5.099 7.949 -8.692 1.00 96.88 113 ARG A C 1
ATOM 871 O O . ARG A 1 113 ? 6.039 8.264 -9.421 1.00 96.88 113 ARG A O 1
ATOM 878 N N . TYR A 1 114 ? 4.595 6.720 -8.713 1.00 96.94 114 TYR A N 1
ATOM 879 C CA . TYR A 1 114 ? 5.131 5.634 -9.539 1.00 96.94 114 TYR A CA 1
ATOM 880 C C . TYR A 1 114 ? 4.757 5.717 -11.030 1.00 96.94 114 TYR A C 1
ATOM 882 O O . TYR A 1 114 ? 5.311 4.966 -11.843 1.00 96.94 114 TYR A O 1
ATOM 890 N N . LEU A 1 115 ? 3.874 6.639 -11.436 1.00 97.31 115 LEU A N 1
ATOM 891 C CA . LEU A 1 115 ? 3.612 6.901 -12.858 1.00 97.31 115 LEU A CA 1
ATOM 892 C C . LEU A 1 115 ? 4.858 7.438 -13.571 1.00 97.31 115 LEU A C 1
ATOM 894 O O . LEU A 1 115 ? 5.086 7.110 -14.734 1.00 97.31 115 LEU A O 1
ATOM 898 N N . THR A 1 116 ? 5.687 8.209 -12.867 1.00 93.44 116 THR A N 1
ATOM 899 C CA . THR A 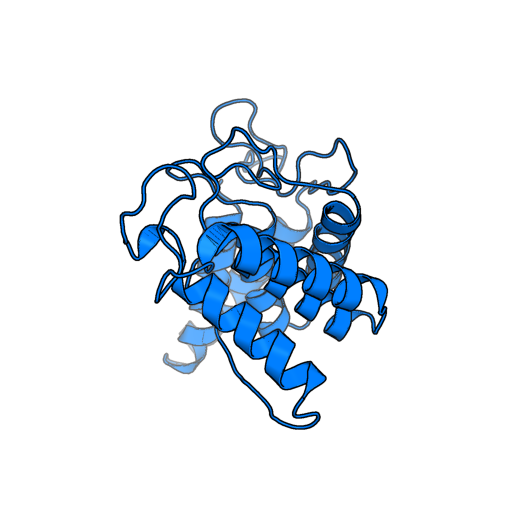1 116 ? 6.920 8.800 -13.407 1.00 93.44 116 THR A CA 1
ATOM 900 C C . THR A 1 116 ? 8.188 8.253 -12.754 1.00 93.44 116 THR A C 1
ATOM 902 O O . THR A 1 116 ? 9.254 8.337 -13.358 1.00 93.44 116 THR A O 1
ATOM 905 N N . SER A 1 117 ? 8.093 7.627 -11.577 1.00 92.19 117 SER A N 1
ATOM 906 C CA . SER A 1 117 ? 9.239 6.983 -10.932 1.00 92.19 117 SER A CA 1
ATOM 907 C C . SER A 1 117 ? 9.643 5.676 -11.627 1.00 92.19 117 SER A C 1
ATOM 909 O O . SER A 1 117 ? 8.798 4.869 -12.032 1.00 92.19 117 SER A O 1
ATOM 911 N N . LEU A 1 118 ? 10.951 5.459 -11.760 1.00 90.50 118 LEU A N 1
ATOM 912 C CA . LEU A 1 118 ? 11.568 4.244 -12.288 1.00 90.50 118 LEU A CA 1
ATOM 913 C C . LEU A 1 118 ? 12.654 3.787 -11.312 1.00 90.50 118 LEU A C 1
ATOM 915 O O . LEU A 1 118 ? 13.336 4.643 -10.753 1.00 90.50 118 LEU A O 1
ATOM 919 N N . PRO A 1 119 ? 12.853 2.471 -11.141 1.00 86.56 119 PRO A N 1
ATOM 920 C CA . PRO A 1 119 ? 13.952 2.001 -10.319 1.00 86.56 119 PRO A CA 1
ATOM 921 C C . PRO A 1 119 ? 15.284 2.269 -11.018 1.00 86.56 119 PRO A C 1
ATOM 923 O O . PRO A 1 119 ? 15.376 2.105 -12.247 1.00 86.56 119 PRO A O 1
ATOM 926 N N . ASP A 1 120 ? 16.300 2.621 -10.232 1.00 76.62 120 ASP A N 1
ATOM 927 C CA . ASP A 1 120 ? 17.681 2.664 -10.702 1.00 76.62 120 ASP A CA 1
ATOM 928 C C . ASP A 1 120 ? 18.146 1.244 -11.064 1.00 76.62 120 ASP A C 1
ATOM 930 O O . ASP A 1 120 ? 17.795 0.264 -10.406 1.00 76.62 120 ASP A O 1
ATOM 934 N N . ARG A 1 121 ? 18.884 1.116 -12.167 1.00 62.34 121 ARG A N 1
ATOM 935 C CA . ARG A 1 121 ? 19.344 -0.173 -12.701 1.00 62.34 121 ARG A CA 1
ATOM 936 C C . ARG A 1 121 ? 20.484 -0.778 -11.882 1.00 62.34 121 ARG A C 1
ATOM 938 O O . ARG A 1 121 ? 20.698 -1.981 -11.993 1.00 62.34 121 ARG A O 1
ATOM 945 N N . GLU A 1 122 ? 21.186 0.034 -11.096 1.00 55.66 122 GLU A N 1
ATOM 946 C CA . GLU A 1 122 ? 22.364 -0.385 -10.327 1.00 55.66 122 GLU A CA 1
ATOM 947 C C . GLU A 1 122 ? 22.029 -0.889 -8.913 1.00 55.66 122 GLU A C 1
ATOM 949 O O . GLU A 1 122 ? 22.849 -1.557 -8.280 1.00 55.66 122 GLU A O 1
ATOM 954 N N . GLU A 1 123 ? 20.820 -0.621 -8.410 1.00 60.81 123 GLU A N 1
ATOM 955 C CA . GLU A 1 123 ? 20.397 -1.123 -7.104 1.00 60.81 123 GLU A CA 1
ATOM 956 C C . GLU A 1 123 ? 19.916 -2.578 -7.201 1.00 60.81 123 GLU A C 1
ATOM 958 O O . GLU A 1 123 ? 19.277 -2.994 -8.170 1.00 60.81 123 GLU A O 1
ATOM 963 N N . GLY A 1 124 ? 20.243 -3.382 -6.187 1.00 63.81 124 GLY A N 1
ATOM 964 C CA . GLY A 1 124 ? 19.841 -4.785 -6.077 1.0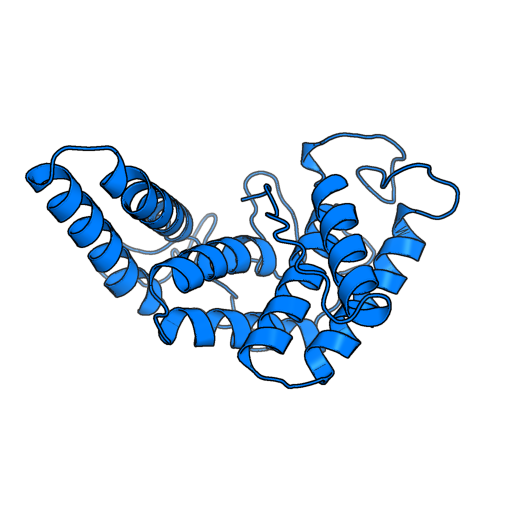0 63.81 124 GLY A CA 1
ATOM 965 C C . GLY A 1 124 ? 18.339 -4.935 -5.841 1.00 63.81 124 GLY A C 1
ATOM 966 O O . GLY A 1 124 ? 17.922 -5.282 -4.744 1.00 63.81 124 GLY A O 1
ATOM 967 N N . LEU A 1 125 ? 17.529 -4.665 -6.864 1.00 79.69 125 LEU A N 1
ATOM 968 C CA . LEU A 1 125 ? 16.075 -4.726 -6.786 1.00 79.69 125 LEU A CA 1
ATOM 969 C C . LEU A 1 125 ? 15.618 -6.163 -6.558 1.00 79.69 125 LEU A C 1
ATOM 971 O O . LEU A 1 125 ? 15.918 -7.068 -7.349 1.00 79.69 125 LEU A O 1
ATOM 975 N N . HIS A 1 126 ? 14.826 -6.344 -5.513 1.00 88.75 126 HIS A N 1
ATOM 976 C CA . HIS A 1 126 ? 14.148 -7.598 -5.239 1.00 88.75 126 HIS A CA 1
ATOM 977 C C . HIS A 1 126 ? 12.848 -7.697 -6.060 1.00 88.75 126 HIS A C 1
ATOM 979 O O . HIS A 1 126 ? 12.173 -6.680 -6.274 1.00 88.75 126 HIS A O 1
ATOM 985 N N . PRO A 1 127 ? 12.458 -8.899 -6.525 1.00 91.44 127 PRO A N 1
ATOM 986 C CA . PRO A 1 127 ? 11.217 -9.093 -7.274 1.00 91.44 127 PRO A CA 1
ATOM 987 C C . PRO A 1 127 ? 9.975 -8.622 -6.498 1.00 91.44 127 PRO A C 1
ATOM 989 O O . PRO A 1 127 ? 9.061 -8.058 -7.106 1.00 91.44 127 PRO A O 1
ATOM 992 N N . GLY A 1 128 ? 9.971 -8.749 -5.168 1.00 91.69 128 GLY A N 1
ATOM 993 C CA . GLY A 1 128 ? 8.887 -8.294 -4.295 1.00 91.69 128 GLY A CA 1
ATOM 994 C C . GLY A 1 128 ? 8.556 -6.813 -4.456 1.00 91.69 128 GLY A C 1
ATOM 995 O O . GLY A 1 128 ? 7.381 -6.457 -4.506 1.00 91.69 128 GLY A O 1
ATOM 996 N N . THR A 1 129 ? 9.556 -5.952 -4.666 1.00 91.69 129 THR A N 1
ATOM 997 C CA . THR A 1 129 ? 9.335 -4.517 -4.915 1.00 91.69 129 THR A CA 1
ATOM 998 C C . THR A 1 129 ? 8.504 -4.294 -6.172 1.00 91.69 129 THR A C 1
ATOM 1000 O O . THR A 1 129 ? 7.542 -3.526 -6.154 1.00 91.69 129 THR A O 1
ATOM 1003 N N . PHE A 1 130 ? 8.815 -5.003 -7.262 1.00 94.00 130 PHE A N 1
ATOM 1004 C CA . PHE A 1 130 ? 7.996 -4.945 -8.473 1.00 94.00 130 PHE A CA 1
ATOM 1005 C C . PHE A 1 130 ? 6.584 -5.468 -8.221 1.00 94.00 130 PHE A C 1
ATOM 1007 O O . PHE A 1 130 ? 5.626 -4.842 -8.674 1.00 94.00 130 PHE A O 1
ATOM 1014 N N . GLY A 1 131 ? 6.446 -6.578 -7.492 1.00 94.69 131 GLY A N 1
ATOM 1015 C CA . GLY A 1 131 ? 5.141 -7.126 -7.126 1.00 94.69 131 GLY A CA 1
ATOM 1016 C C . GLY A 1 131 ? 4.272 -6.106 -6.390 1.00 94.69 131 GLY A C 1
ATOM 1017 O O . GLY A 1 131 ? 3.173 -5.791 -6.842 1.00 94.69 131 GLY A O 1
ATOM 1018 N N . LEU A 1 132 ? 4.798 -5.501 -5.325 1.00 95.19 132 LEU A N 1
ATOM 1019 C CA . LEU A 1 132 ? 4.092 -4.493 -4.531 1.00 95.19 132 LEU A CA 1
ATOM 1020 C C . LEU A 1 132 ? 3.701 -3.263 -5.358 1.00 95.19 132 LEU A C 1
ATOM 1022 O O . LEU A 1 132 ? 2.577 -2.777 -5.232 1.00 95.19 132 LEU A O 1
ATOM 1026 N N . VAL A 1 133 ? 4.579 -2.778 -6.244 1.00 96.44 133 VAL A N 1
ATOM 1027 C CA . VAL A 1 133 ? 4.261 -1.645 -7.132 1.00 96.44 133 VAL A CA 1
ATOM 1028 C C . VAL A 1 133 ? 3.157 -2.011 -8.123 1.00 96.44 133 VAL A C 1
ATOM 1030 O O . VAL A 1 133 ? 2.217 -1.237 -8.298 1.00 96.44 133 VAL A O 1
ATOM 1033 N N . ILE A 1 134 ? 3.220 -3.191 -8.748 1.00 97.25 134 ILE A N 1
ATOM 1034 C CA . ILE A 1 134 ? 2.161 -3.678 -9.648 1.00 97.25 134 ILE A CA 1
ATOM 1035 C C . ILE A 1 134 ? 0.835 -3.761 -8.885 1.00 97.25 134 ILE A C 1
ATOM 1037 O O . ILE A 1 134 ? -0.180 -3.249 -9.358 1.00 97.25 134 ILE A O 1
ATOM 1041 N N . LYS A 1 135 ? 0.837 -4.334 -7.677 1.00 96.88 135 LYS A N 1
ATOM 1042 C CA . LYS A 1 135 ? -0.359 -4.413 -6.834 1.00 96.88 135 LYS A CA 1
ATOM 1043 C C . LYS A 1 135 ? -0.901 -3.029 -6.477 1.00 96.88 135 LYS A C 1
ATOM 1045 O O . LYS A 1 135 ? -2.107 -2.811 -6.581 1.00 96.88 135 LYS A O 1
ATOM 1050 N N . LEU A 1 136 ? -0.037 -2.083 -6.109 1.00 97.62 136 LEU A N 1
ATOM 1051 C CA . LEU A 1 136 ? -0.424 -0.702 -5.813 1.00 97.62 136 LEU A CA 1
ATOM 1052 C C . LEU A 1 136 ? -1.102 -0.031 -7.011 1.00 97.62 136 LEU A C 1
ATOM 1054 O O . LEU A 1 136 ? -2.133 0.619 -6.840 1.00 97.62 136 LEU A O 1
ATOM 1058 N N . MET A 1 137 ? -0.568 -0.220 -8.218 1.00 98.38 137 MET A N 1
ATOM 1059 C CA . MET A 1 137 ? -1.181 0.289 -9.447 1.00 98.38 137 MET A CA 1
ATOM 1060 C C . MET A 1 137 ? -2.588 -0.276 -9.660 1.00 98.38 137 MET A C 1
ATOM 10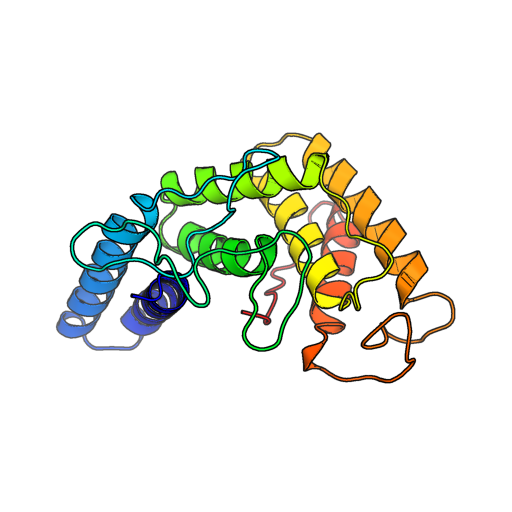62 O O . MET A 1 137 ? -3.530 0.471 -9.916 1.00 98.38 137 MET A O 1
ATOM 1066 N N . LEU A 1 138 ? -2.752 -1.590 -9.504 1.00 97.19 138 LEU A N 1
ATOM 1067 C CA . LEU A 1 138 ? -4.053 -2.248 -9.632 1.00 97.19 138 LEU A CA 1
ATOM 1068 C C . LEU A 1 138 ? -5.060 -1.742 -8.590 1.00 97.19 138 LEU A C 1
ATOM 1070 O O . LEU A 1 138 ? -6.213 -1.468 -8.919 1.00 97.19 138 LEU A O 1
ATOM 1074 N N . VAL A 1 139 ? -4.613 -1.549 -7.347 1.00 96.69 139 VAL A N 1
ATOM 1075 C CA . VAL A 1 139 ? -5.427 -0.954 -6.278 1.00 96.69 139 VAL A CA 1
ATOM 1076 C C . VAL A 1 139 ? -5.829 0.480 -6.627 1.00 96.69 139 VAL A C 1
ATOM 1078 O O . VAL A 1 139 ? -6.990 0.847 -6.462 1.00 96.69 139 VAL A O 1
ATOM 1081 N N . ALA A 1 140 ? -4.908 1.304 -7.127 1.00 98.38 140 ALA A N 1
ATOM 1082 C CA . ALA A 1 140 ? -5.214 2.678 -7.519 1.00 98.38 140 ALA A CA 1
ATOM 1083 C C . ALA A 1 140 ? -6.219 2.735 -8.678 1.00 98.38 140 ALA A C 1
ATOM 1085 O O . ALA A 1 140 ? -7.137 3.560 -8.644 1.00 98.38 140 ALA A O 1
ATOM 1086 N N . HIS A 1 141 ? -6.107 1.826 -9.650 1.00 97.94 141 HIS A N 1
ATOM 1087 C CA . HIS A 1 141 ? -7.108 1.656 -10.700 1.00 97.94 141 HIS A CA 1
ATOM 1088 C C . HIS A 1 141 ? -8.482 1.317 -10.106 1.00 97.94 141 HIS A C 1
ATOM 1090 O O . HIS A 1 141 ? -9.446 2.019 -10.391 1.00 97.94 141 HIS A O 1
ATOM 1096 N N . ASP A 1 142 ? -8.580 0.344 -9.195 1.00 95.69 142 ASP A N 1
ATOM 1097 C CA . ASP A 1 142 ? -9.858 -0.019 -8.556 1.00 95.69 142 ASP A CA 1
ATOM 1098 C C . ASP A 1 142 ? -10.485 1.146 -7.773 1.00 95.69 142 ASP A C 1
ATOM 1100 O O . ASP A 1 142 ? -11.706 1.292 -7.700 1.00 95.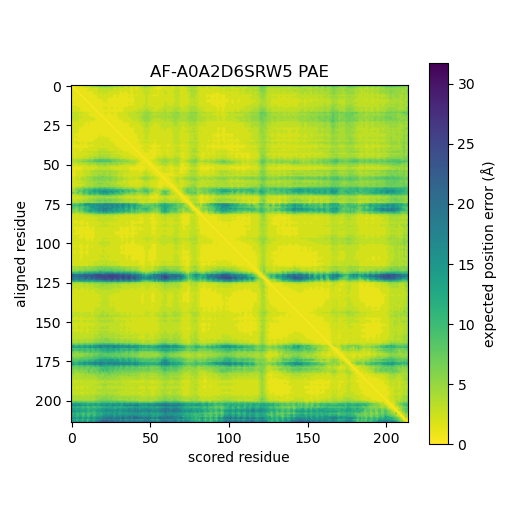69 142 ASP A O 1
ATOM 1104 N N . LEU A 1 143 ? -9.651 1.991 -7.164 1.00 97.62 143 LEU A N 1
ATOM 1105 C CA . LEU A 1 143 ? -10.091 3.124 -6.352 1.00 97.62 143 LEU A CA 1
ATOM 1106 C C . LEU A 1 143 ? -10.555 4.330 -7.176 1.00 97.62 143 LEU A C 1
ATOM 1108 O O . LEU A 1 143 ? -11.325 5.151 -6.655 1.00 97.62 143 LEU A O 1
ATOM 1112 N N . THR A 1 144 ? -10.057 4.480 -8.402 1.00 98.31 144 THR A N 1
ATOM 1113 C CA . THR A 1 144 ? -10.222 5.698 -9.216 1.00 98.31 144 THR A CA 1
ATOM 1114 C C . THR A 1 144 ? -10.945 5.468 -10.538 1.00 98.31 144 THR A C 1
ATOM 1116 O O . THR A 1 144 ? -11.574 6.396 -11.035 1.00 98.31 144 THR A O 1
ATOM 1119 N N . GLY A 1 145 ? -10.867 4.262 -11.101 1.00 97.56 145 GLY A N 1
ATOM 1120 C CA . GLY A 1 145 ? -11.268 3.947 -12.472 1.00 97.56 145 GLY A CA 1
ATOM 1121 C C . GLY A 1 145 ? -10.331 4.512 -13.549 1.00 97.56 145 GLY A C 1
ATOM 1122 O O . GLY A 1 145 ? -10.660 4.436 -14.730 1.00 97.56 145 GLY A O 1
ATOM 1123 N N . ASP A 1 146 ? -9.192 5.109 -13.178 1.00 98.38 146 ASP A N 1
ATOM 1124 C CA . ASP A 1 146 ? -8.284 5.759 -14.127 1.00 98.38 146 ASP A CA 1
ATOM 1125 C C . ASP A 1 146 ? -7.307 4.749 -14.748 1.00 98.38 146 ASP A C 1
ATOM 1127 O O . ASP A 1 146 ? -6.411 4.217 -14.079 1.00 98.38 146 ASP A O 1
ATOM 1131 N N . ARG A 1 147 ? -7.475 4.506 -16.052 1.00 97.81 147 ARG A N 1
ATOM 1132 C CA . ARG A 1 147 ? -6.731 3.501 -16.826 1.00 97.81 147 ARG A CA 1
ATOM 1133 C C . ARG A 1 147 ? -5.218 3.687 -16.799 1.00 97.81 147 ARG A C 1
ATOM 1135 O O . ARG A 1 147 ? -4.505 2.696 -16.945 1.00 97.81 147 ARG A O 1
ATOM 1142 N N . LYS A 1 148 ? -4.710 4.899 -16.545 1.00 98.50 148 LYS A N 1
ATOM 1143 C CA . LYS A 1 148 ? -3.258 5.149 -16.477 1.00 98.50 148 LYS A CA 1
ATOM 1144 C C . LYS A 1 148 ? -2.557 4.260 -15.446 1.00 98.50 148 LYS A C 1
ATOM 1146 O O . LYS A 1 148 ? -1.398 3.897 -15.630 1.00 98.50 148 LYS A O 1
ATOM 1151 N N . PHE A 1 149 ? -3.250 3.899 -14.363 1.00 98.62 149 PHE A N 1
ATOM 1152 C CA . PHE A 1 149 ? -2.694 3.022 -13.338 1.00 98.62 149 PHE A CA 1
ATOM 1153 C C . PHE A 1 149 ? -2.606 1.576 -13.833 1.00 98.62 149 PHE A C 1
ATOM 1155 O O . PHE A 1 149 ? -1.565 0.948 -13.678 1.00 98.62 149 PHE A O 1
ATOM 1162 N N . GLU A 1 150 ? -3.641 1.056 -14.495 1.00 97.56 150 GLU A N 1
ATOM 1163 C CA . GLU A 1 150 ? -3.600 -0.286 -15.090 1.00 97.56 150 GLU A CA 1
ATOM 1164 C C . GLU A 1 150 ? -2.529 -0.389 -16.191 1.00 97.56 150 GLU A C 1
ATOM 1166 O O . GLU A 1 150 ? -1.749 -1.341 -16.220 1.00 97.56 150 GLU A O 1
ATOM 1171 N N . GLU A 1 151 ? -2.421 0.624 -17.052 1.00 98.19 151 GLU A N 1
ATOM 1172 C CA . GLU A 1 151 ? -1.379 0.705 -18.083 1.00 98.19 151 GLU A CA 1
ATOM 1173 C C . GLU A 1 151 ? 0.024 0.724 -17.467 1.00 98.19 151 GLU A C 1
ATOM 1175 O O . GLU A 1 151 ? 0.944 0.053 -17.948 1.00 98.19 151 GLU A O 1
ATOM 1180 N N . ARG A 1 152 ? 0.192 1.441 -16.350 1.00 98.25 152 ARG A N 1
ATOM 1181 C CA . ARG A 1 152 ? 1.453 1.457 -15.611 1.00 98.25 152 ARG A CA 1
ATOM 1182 C C . ARG A 1 152 ? 1.743 0.119 -14.926 1.00 98.25 152 ARG A C 1
ATOM 1184 O O . ARG A 1 152 ? 2.905 -0.290 -14.894 1.00 98.25 152 ARG A O 1
ATOM 1191 N N . ALA A 1 153 ? 0.723 -0.587 -14.439 1.00 98.19 153 ALA A N 1
ATOM 1192 C CA . ALA A 1 153 ? 0.862 -1.953 -13.933 1.00 98.19 153 ALA A CA 1
ATOM 1193 C C . ALA A 1 153 ? 1.386 -2.895 -15.031 1.00 98.19 153 ALA A C 1
ATOM 1195 O O . ALA A 1 153 ? 2.345 -3.628 -14.796 1.00 98.19 153 ALA A O 1
ATOM 1196 N N . ASP A 1 154 ? 0.821 -2.827 -16.244 1.00 98.06 154 ASP A N 1
ATOM 1197 C CA . ASP A 1 154 ? 1.264 -3.618 -17.404 1.00 98.06 154 ASP A CA 1
ATOM 1198 C C . ASP A 1 154 ? 2.715 -3.306 -17.790 1.00 98.06 154 ASP A C 1
ATOM 1200 O O . ASP A 1 154 ? 3.514 -4.219 -18.016 1.00 98.06 154 ASP A O 1
ATOM 1204 N N . PHE A 1 155 ? 3.091 -2.024 -17.788 1.00 97.81 155 PHE A N 1
ATOM 1205 C CA . PHE A 1 155 ? 4.470 -1.599 -18.023 1.00 97.81 155 PHE A CA 1
ATOM 1206 C C . PHE A 1 155 ? 5.451 -2.246 -17.032 1.00 97.81 155 PHE A C 1
ATOM 1208 O O . PHE A 1 155 ? 6.458 -2.834 -17.445 1.00 97.81 155 PHE A O 1
ATOM 1215 N N . PHE A 1 156 ? 5.167 -2.170 -15.727 1.00 97.00 156 PHE A N 1
ATOM 1216 C CA . PHE A 1 156 ? 6.038 -2.760 -14.709 1.00 97.00 156 PHE A CA 1
ATOM 1217 C C . PHE A 1 156 ? 6.031 -4.287 -14.748 1.00 97.00 156 PHE A C 1
ATOM 1219 O O . PHE A 1 156 ? 7.095 -4.884 -14.597 1.00 97.00 156 PHE A O 1
ATOM 1226 N N . ALA A 1 157 ? 4.891 -4.918 -15.035 1.00 96.69 157 ALA A N 1
ATOM 1227 C CA . ALA A 1 157 ? 4.788 -6.363 -15.207 1.00 96.69 157 ALA A CA 1
ATOM 1228 C C . ALA A 1 157 ? 5.699 -6.866 -16.333 1.00 96.69 157 ALA A C 1
ATOM 1230 O O . ALA A 1 157 ? 6.506 -7.770 -16.119 1.00 96.69 157 ALA A O 1
ATOM 1231 N N . ARG A 1 158 ? 5.660 -6.233 -17.513 1.00 95.56 158 ARG A N 1
ATOM 1232 C CA . ARG A 1 158 ? 6.557 -6.581 -18.632 1.00 95.56 158 ARG A CA 1
ATOM 1233 C C . ARG A 1 158 ? 8.025 -6.405 -18.267 1.00 95.56 158 ARG A C 1
ATOM 1235 O O . ARG A 1 158 ? 8.853 -7.242 -18.626 1.00 95.56 158 ARG A O 1
ATOM 1242 N N . LYS A 1 159 ? 8.354 -5.324 -17.553 1.00 93.50 159 LYS A N 1
ATOM 1243 C CA . LYS A 1 159 ? 9.722 -5.068 -17.089 1.00 93.50 159 LYS A CA 1
ATOM 1244 C C . LYS A 1 159 ? 10.178 -6.152 -16.108 1.00 93.50 159 LYS A C 1
ATOM 1246 O O . LYS A 1 159 ? 11.267 -6.685 -16.289 1.00 93.50 159 LYS A O 1
ATOM 1251 N N . ALA A 1 160 ? 9.345 -6.520 -15.137 1.00 93.19 160 ALA A N 1
ATOM 1252 C CA . ALA A 1 160 ? 9.648 -7.562 -14.160 1.00 93.19 160 ALA A CA 1
ATOM 1253 C C . ALA A 1 160 ? 9.818 -8.941 -14.817 1.00 93.19 160 ALA A C 1
ATOM 1255 O O . ALA A 1 160 ? 10.810 -9.615 -14.560 1.00 93.19 160 ALA A O 1
ATOM 1256 N N . VAL A 1 161 ? 8.924 -9.331 -15.734 1.00 93.69 161 VAL A N 1
ATOM 1257 C CA . VAL A 1 161 ? 9.049 -10.587 -16.501 1.00 93.69 161 VAL A CA 1
ATOM 1258 C C . VAL A 1 161 ? 10.383 -10.634 -17.251 1.00 93.69 161 VAL A C 1
ATOM 1260 O O . VAL A 1 161 ? 11.102 -11.627 -17.171 1.00 93.69 161 VAL A O 1
ATOM 1263 N N . LYS A 1 162 ? 10.758 -9.541 -17.930 1.00 91.31 162 LYS A N 1
ATOM 1264 C CA . LYS A 1 162 ? 12.036 -9.454 -18.649 1.00 91.31 162 LYS A CA 1
ATOM 1265 C C . LYS A 1 162 ? 13.248 -9.559 -17.718 1.00 91.31 162 LYS A C 1
ATOM 1267 O O . LYS A 1 162 ? 14.254 -10.140 -18.109 1.00 91.31 162 LYS A O 1
ATOM 1272 N N . LEU A 1 163 ? 13.172 -8.964 -16.529 1.00 89.25 163 LEU A N 1
ATOM 1273 C CA . LEU A 1 163 ? 14.280 -8.932 -15.572 1.00 89.25 163 LEU A CA 1
ATOM 1274 C C . LEU A 1 163 ? 14.468 -10.263 -14.839 1.00 89.25 163 LEU A C 1
ATOM 1276 O O . LEU A 1 163 ? 15.604 -10.695 -14.662 1.00 89.25 163 LEU A O 1
ATOM 1280 N N . TYR A 1 164 ? 13.376 -10.899 -14.415 1.00 90.56 164 TYR A N 1
ATOM 1281 C CA . TYR A 1 164 ? 13.432 -12.018 -13.473 1.00 90.56 164 TYR A CA 1
ATOM 1282 C C . TYR A 1 164 ? 13.064 -13.367 -14.083 1.00 90.56 164 TYR A C 1
ATOM 1284 O O . TYR A 1 164 ? 13.584 -14.378 -13.623 1.00 90.56 164 TYR A O 1
ATOM 1292 N N . LEU A 1 165 ? 12.177 -13.415 -15.082 1.00 89.06 165 LEU A N 1
ATOM 1293 C CA . LEU A 1 165 ? 11.585 -14.684 -15.508 1.00 89.06 165 LEU A CA 1
ATOM 1294 C C . LEU A 1 165 ? 12.233 -15.311 -16.734 1.00 89.06 165 LEU A C 1
ATOM 1296 O O . LEU A 1 165 ? 12.310 -16.522 -16.721 1.00 89.06 165 LEU A O 1
ATOM 1300 N N . GLY A 1 166 ? 12.752 -14.554 -17.714 1.00 81.94 166 GLY A N 1
ATOM 1301 C CA . GLY A 1 166 ? 13.523 -15.076 -18.869 1.00 81.94 166 GLY A CA 1
ATOM 1302 C C . GLY A 1 166 ? 13.328 -16.578 -19.172 1.00 81.94 166 GLY A C 1
ATOM 1303 O O . GLY A 1 166 ? 12.231 -16.985 -19.541 1.00 81.94 166 GLY A O 1
ATOM 1304 N N . ASP A 1 167 ? 14.374 -17.378 -18.924 1.00 82.06 167 ASP A N 1
ATOM 1305 C CA . ASP A 1 167 ? 14.327 -18.857 -18.903 1.00 82.06 167 ASP A CA 1
ATOM 1306 C C . ASP A 1 167 ? 14.257 -19.447 -17.474 1.00 82.06 167 ASP A C 1
ATOM 1308 O O . ASP A 1 167 ? 14.453 -20.645 -17.264 1.00 82.06 167 ASP A O 1
ATOM 1312 N N . ALA A 1 168 ? 14.081 -18.605 -16.455 1.00 85.44 168 ALA A N 1
ATOM 1313 C CA . ALA A 1 168 ? 14.021 -19.020 -15.060 1.00 85.44 168 ALA A CA 1
ATOM 1314 C C . ALA A 1 168 ? 12.631 -19.594 -14.715 1.00 85.44 168 ALA A C 1
ATOM 1316 O O . ALA A 1 168 ? 11.612 -19.024 -15.102 1.00 85.44 168 ALA A O 1
ATOM 1317 N N . PRO A 1 169 ? 12.554 -20.689 -13.937 1.00 83.81 169 PRO A N 1
ATOM 1318 C CA . PRO A 1 169 ? 11.270 -21.289 -13.570 1.00 83.81 169 PRO A CA 1
ATOM 1319 C C . PRO A 1 169 ? 10.466 -20.422 -12.588 1.00 83.81 169 PRO A C 1
ATOM 1321 O O . PRO A 1 169 ? 9.241 -20.508 -12.550 1.00 83.81 169 PRO A O 1
ATOM 1324 N N . VAL A 1 170 ? 11.153 -19.598 -11.789 1.00 88.75 170 VAL A N 1
ATOM 1325 C CA . VAL A 1 170 ? 10.593 -18.643 -10.821 1.00 88.75 170 VAL A CA 1
ATOM 1326 C C . VAL A 1 170 ? 11.518 -17.420 -10.715 1.00 88.75 170 VAL A C 1
ATOM 1328 O O . VAL A 1 170 ? 12.683 -17.521 -11.113 1.00 88.75 170 VAL A O 1
ATOM 1331 N N . PRO A 1 171 ? 11.055 -16.274 -10.176 1.00 91.19 171 PRO A N 1
ATOM 1332 C CA . PRO A 1 171 ? 11.908 -15.100 -10.006 1.00 91.19 171 PRO A CA 1
ATOM 1333 C C . PRO A 1 171 ? 13.102 -15.400 -9.078 1.00 91.19 171 PRO A C 1
ATOM 1335 O O . PRO A 1 171 ? 12.880 -15.833 -7.944 1.00 91.19 171 PRO A O 1
ATOM 1338 N N . PRO A 1 172 ? 14.361 -15.179 -9.507 1.00 91.19 172 PRO A N 1
ATOM 1339 C CA . PRO A 1 172 ? 15.501 -15.204 -8.601 1.00 91.19 172 PRO A CA 1
ATOM 1340 C C . PRO A 1 172 ? 15.454 -13.993 -7.667 1.00 91.19 172 PRO A C 1
ATOM 1342 O O . PRO A 1 172 ? 14.842 -12.970 -7.980 1.00 91.19 172 PRO A O 1
ATOM 1345 N N . ALA A 1 173 ? 16.161 -14.086 -6.546 1.00 88.00 173 ALA A N 1
ATOM 1346 C CA . ALA A 1 173 ? 16.152 -13.059 -5.512 1.00 88.00 173 ALA A CA 1
ATOM 1347 C C . ALA A 1 173 ? 16.684 -11.702 -5.988 1.00 88.00 173 ALA A C 1
ATOM 1349 O O . ALA A 1 173 ? 16.217 -10.650 -5.560 1.00 88.00 173 ALA A O 1
ATOM 1350 N N . THR A 1 174 ? 17.637 -11.720 -6.922 1.00 83.94 174 THR A N 1
ATOM 1351 C CA . THR A 1 174 ? 18.162 -10.517 -7.572 1.00 83.94 174 THR A CA 1
ATOM 1352 C C . THR A 1 174 ? 18.462 -10.806 -9.040 1.00 83.94 174 THR A C 1
ATOM 1354 O O . THR A 1 174 ? 18.703 -11.950 -9.427 1.00 83.94 174 THR A O 1
ATOM 1357 N N . VAL A 1 175 ? 18.536 -9.755 -9.858 1.00 78.12 175 VAL A N 1
ATOM 1358 C CA . VAL A 1 175 ? 18.982 -9.866 -11.260 1.00 78.12 175 VAL A CA 1
ATOM 1359 C C . VAL A 1 175 ? 20.482 -10.164 -11.389 1.00 78.12 175 VAL A C 1
AT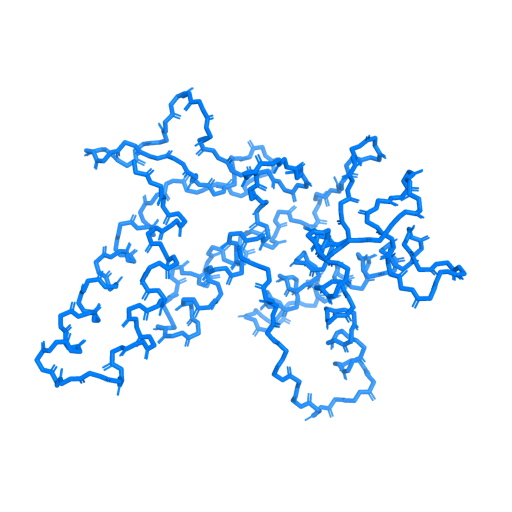OM 1361 O O . VAL A 1 175 ? 20.923 -10.666 -12.420 1.00 78.12 175 VAL A O 1
ATOM 1364 N N . LYS A 1 176 ? 21.272 -9.861 -10.348 1.00 77.69 176 LYS A N 1
ATOM 1365 C CA . LYS A 1 176 ? 22.735 -10.005 -10.346 1.00 77.69 176 LYS A CA 1
ATOM 1366 C C . LYS A 1 176 ? 23.183 -11.419 -9.982 1.00 77.69 176 LYS A C 1
ATOM 1368 O O . LYS A 1 176 ? 24.118 -11.942 -10.579 1.00 77.69 176 LYS A O 1
ATOM 1373 N N . TYR A 1 177 ? 22.512 -12.038 -9.015 1.00 76.69 177 TYR A N 1
ATOM 1374 C CA . TYR A 1 177 ? 22.848 -13.365 -8.513 1.00 76.69 177 TYR A CA 1
ATOM 1375 C C . TYR A 1 177 ? 21.624 -14.270 -8.605 1.00 76.69 177 TYR A C 1
ATOM 1377 O O . TYR A 1 177 ? 20.634 -14.049 -7.906 1.00 76.69 177 TYR A O 1
ATOM 1385 N N . ARG A 1 178 ? 21.714 -15.318 -9.432 1.00 77.94 178 ARG A N 1
ATOM 1386 C CA . ARG A 1 178 ? 20.663 -16.329 -9.633 1.00 77.94 178 ARG A CA 1
ATOM 1387 C C . ARG A 1 178 ? 20.581 -17.322 -8.466 1.00 77.94 178 ARG A C 1
ATOM 1389 O O . ARG A 1 178 ? 20.787 -18.518 -8.640 1.00 77.94 178 ARG A O 1
ATOM 1396 N N . HIS A 1 179 ? 20.303 -16.806 -7.276 1.00 88.06 179 HIS A N 1
ATOM 1397 C CA . HIS A 1 179 ? 19.893 -17.592 -6.115 1.00 88.06 179 HIS A CA 1
ATOM 1398 C C . HIS A 1 179 ? 18.411 -17.336 -5.823 1.00 88.06 179 HIS A C 1
ATOM 1400 O O . HIS A 1 179 ? 17.815 -16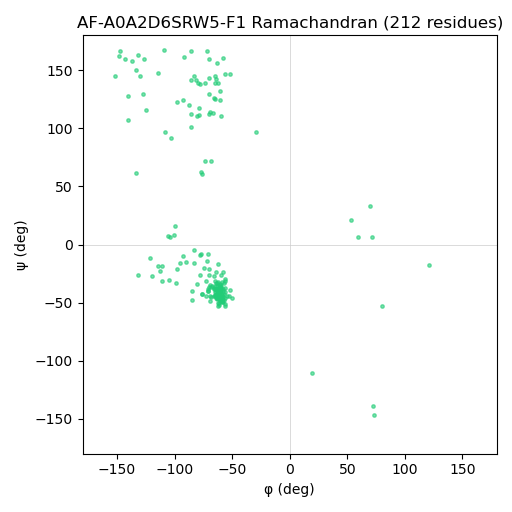.410 -6.379 1.00 88.06 179 HIS A O 1
ATOM 1406 N N . TYR A 1 180 ? 17.821 -18.166 -4.968 1.00 89.19 180 TYR A N 1
ATOM 1407 C CA . TYR A 1 180 ? 16.401 -18.118 -4.640 1.00 89.19 180 TYR A CA 1
ATOM 1408 C C . TYR A 1 180 ? 16.227 -18.058 -3.128 1.00 89.19 180 TYR A C 1
ATOM 1410 O O . TYR A 1 180 ? 16.787 -18.879 -2.406 1.00 89.19 180 TYR A O 1
ATOM 1418 N N . GLU A 1 181 ? 15.432 -17.103 -2.665 1.00 86.69 181 GLU A N 1
ATOM 1419 C CA . GLU A 1 181 ? 15.061 -16.960 -1.261 1.00 86.69 181 GLU A CA 1
ATOM 1420 C C . GLU A 1 181 ? 13.694 -16.286 -1.146 1.00 86.69 181 GLU A C 1
ATOM 1422 O O . GLU A 1 181 ? 13.348 -15.414 -1.945 1.00 86.69 181 GLU A O 1
ATOM 1427 N N . GLY A 1 182 ? 12.913 -16.685 -0.140 1.00 84.88 182 GLY A N 1
ATOM 1428 C CA . GLY A 1 182 ? 11.562 -16.155 0.065 1.00 84.88 182 GLY A CA 1
ATOM 1429 C C . GLY A 1 182 ? 11.545 -14.665 0.410 1.00 84.88 182 GLY A C 1
ATOM 1430 O O . GLY A 1 182 ? 10.692 -13.943 -0.084 1.00 84.88 182 GLY A O 1
ATOM 1431 N N . ILE A 1 183 ? 12.536 -14.180 1.168 1.00 85.62 183 ILE A N 1
ATOM 1432 C CA . ILE A 1 183 ? 12.609 -12.778 1.631 1.00 85.62 183 ILE A CA 1
ATOM 1433 C C . ILE A 1 183 ? 12.713 -11.753 0.487 1.00 85.62 183 ILE A C 1
ATOM 1435 O O . ILE A 1 183 ? 12.455 -10.568 0.674 1.00 85.62 183 ILE A O 1
ATOM 1439 N N . SER A 1 184 ? 13.065 -12.206 -0.716 1.00 88.44 184 SER A N 1
ATOM 1440 C CA . SER A 1 184 ? 13.108 -11.370 -1.913 1.00 88.44 184 SER A CA 1
ATOM 1441 C C . SER A 1 184 ? 11.722 -11.097 -2.526 1.00 88.44 184 SER A C 1
ATOM 1443 O O . SER A 1 184 ? 11.610 -10.276 -3.437 1.00 88.44 184 SER A O 1
ATOM 1445 N N . GLY A 1 185 ? 10.659 -11.760 -2.053 1.00 90.62 185 GLY A N 1
ATOM 1446 C CA . GLY A 1 185 ? 9.274 -11.534 -2.489 1.00 90.62 185 GLY A CA 1
ATOM 1447 C C . GLY A 1 185 ? 8.984 -12.003 -3.919 1.00 90.62 185 GLY A C 1
ATOM 1448 O O . GLY A 1 185 ? 8.217 -11.380 -4.660 1.00 90.62 185 GLY A O 1
ATOM 1449 N N . GLY A 1 186 ? 9.635 -13.084 -4.362 1.00 92.31 186 GLY A N 1
ATOM 1450 C CA . GLY A 1 186 ? 9.380 -13.677 -5.679 1.00 92.31 186 GLY A CA 1
ATOM 1451 C C . GLY A 1 186 ? 7.926 -14.131 -5.850 1.00 92.31 186 GLY A C 1
ATOM 1452 O O . GLY A 1 186 ? 7.330 -13.935 -6.907 1.00 92.31 186 GLY A O 1
ATOM 1453 N N . ASP A 1 187 ? 7.323 -14.671 -4.797 1.00 91.75 187 ASP A N 1
ATOM 1454 C CA . ASP A 1 187 ? 5.904 -15.019 -4.717 1.00 91.75 187 ASP A CA 1
ATOM 1455 C C . ASP A 1 187 ? 4.998 -13.784 -4.806 1.00 91.75 187 ASP A C 1
ATOM 1457 O O . ASP A 1 187 ? 4.048 -13.787 -5.588 1.00 91.75 187 ASP A O 1
ATOM 1461 N N . THR A 1 188 ? 5.329 -12.694 -4.112 1.00 93.19 188 THR A N 1
ATOM 1462 C CA . THR A 1 188 ? 4.624 -11.406 -4.222 1.00 93.19 188 THR A CA 1
ATOM 1463 C C . THR A 1 188 ? 4.592 -10.882 -5.657 1.00 93.19 188 THR A C 1
ATOM 1465 O O . THR A 1 188 ? 3.545 -10.417 -6.133 1.00 93.19 188 THR A O 1
ATOM 1468 N N . LEU A 1 189 ? 5.703 -11.008 -6.391 1.00 94.19 189 LEU A N 1
ATOM 1469 C CA . LEU A 1 189 ? 5.726 -10.703 -7.820 1.00 94.19 189 LEU A CA 1
ATOM 1470 C C . LEU A 1 189 ? 4.774 -11.613 -8.600 1.00 94.19 189 LEU A C 1
ATOM 1472 O O . LEU A 1 189 ? 3.925 -11.113 -9.339 1.00 94.19 189 LEU A O 1
ATOM 1476 N N . MET A 1 190 ? 4.880 -12.931 -8.424 1.00 94.25 190 MET A N 1
ATOM 1477 C CA . MET A 1 190 ? 4.052 -13.892 -9.160 1.00 94.25 190 MET A CA 1
ATOM 1478 C C . MET A 1 190 ? 2.555 -13.695 -8.904 1.00 94.25 190 MET A C 1
ATOM 1480 O O . MET A 1 190 ? 1.766 -13.731 -9.848 1.00 94.25 190 MET A O 1
ATOM 1484 N N . MET A 1 191 ? 2.157 -13.413 -7.664 1.00 94.12 191 MET A N 1
ATOM 1485 C CA . MET A 1 191 ? 0.763 -13.145 -7.297 1.00 94.12 191 MET A CA 1
ATOM 1486 C C . MET A 1 191 ? 0.236 -11.873 -7.964 1.00 94.12 191 MET A C 1
ATOM 1488 O O . MET A 1 191 ? -0.879 -11.858 -8.483 1.00 94.12 191 MET A O 1
ATOM 1492 N N . SER A 1 192 ? 1.054 -10.822 -8.018 1.00 95.06 192 SER A N 1
ATOM 1493 C CA . SER A 1 192 ? 0.678 -9.557 -8.659 1.00 95.06 192 SER A CA 1
ATOM 1494 C C . SER A 1 192 ? 0.582 -9.687 -10.184 1.00 95.06 192 SER A C 1
ATOM 1496 O O . SER A 1 192 ? -0.321 -9.120 -10.803 1.00 95.06 192 SER A O 1
ATOM 1498 N N . LEU A 1 193 ? 1.466 -10.483 -10.800 1.00 95.25 193 LEU A N 1
ATOM 1499 C CA . LEU A 1 193 ? 1.394 -10.830 -12.224 1.00 95.25 193 LEU A CA 1
ATOM 1500 C C . LEU A 1 193 ? 0.141 -11.655 -12.541 1.00 95.25 193 LEU A C 1
ATOM 1502 O O . LEU A 1 193 ? -0.539 -11.376 -13.530 1.00 95.25 193 LEU A O 1
ATOM 1506 N N . LEU A 1 194 ? -0.185 -12.639 -11.697 1.00 94.19 194 LEU A N 1
ATOM 1507 C CA . LEU A 1 194 ? -1.387 -13.456 -11.842 1.00 94.19 194 LEU A CA 1
ATOM 1508 C C . LEU A 1 194 ? -2.657 -12.605 -11.738 1.00 94.19 194 LEU A C 1
ATOM 1510 O O . LEU A 1 194 ? -3.563 -12.771 -12.552 1.00 94.19 194 LEU A O 1
ATOM 1514 N N . GLU A 1 195 ? -2.718 -11.669 -10.788 1.00 94.31 195 GLU A N 1
ATOM 1515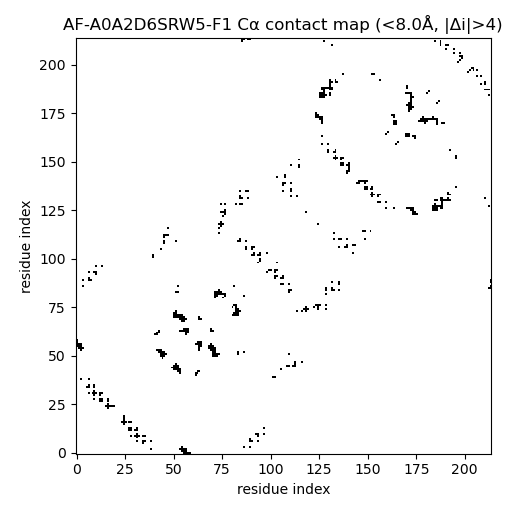 C CA . GLU A 1 195 ? -3.853 -10.751 -10.650 1.00 94.31 195 GLU A CA 1
ATOM 1516 C C . GLU A 1 195 ? -4.061 -9.907 -11.908 1.00 94.31 195 GLU A C 1
ATOM 1518 O O . GLU A 1 195 ? -5.176 -9.820 -12.425 1.00 94.31 195 GLU A O 1
ATOM 1523 N N . LEU A 1 196 ? -2.986 -9.302 -12.424 1.00 95.19 196 LEU A N 1
ATOM 1524 C CA . LEU A 1 196 ? -3.041 -8.513 -13.651 1.00 95.19 196 LEU A CA 1
ATOM 1525 C C . LEU A 1 196 ? -3.495 -9.375 -14.837 1.00 95.19 196 LEU A C 1
ATOM 1527 O O . LEU A 1 196 ? -4.362 -8.962 -15.607 1.00 95.19 196 LEU A O 1
ATOM 1531 N N . TRP A 1 197 ? -2.941 -10.581 -14.982 1.00 95.12 197 TRP A N 1
ATOM 1532 C CA . TRP A 1 197 ? -3.339 -11.500 -16.045 1.00 95.12 197 TRP A CA 1
ATOM 1533 C C . TRP A 1 197 ? -4.822 -11.877 -15.942 1.00 95.12 197 TRP A C 1
ATOM 1535 O O . TRP A 1 197 ? -5.529 -11.819 -16.951 1.00 95.12 197 TRP A O 1
ATOM 1545 N N . ALA A 1 198 ? -5.307 -12.202 -14.740 1.00 93.69 198 ALA A N 1
ATOM 1546 C CA . ALA A 1 198 ? -6.697 -12.573 -14.497 1.00 93.69 198 ALA A CA 1
ATOM 1547 C C . ALA A 1 198 ? -7.658 -11.428 -14.842 1.00 93.69 198 ALA A C 1
ATOM 1549 O O . ALA A 1 198 ? -8.655 -11.657 -15.521 1.00 93.69 198 ALA A O 1
ATOM 1550 N N . ARG A 1 199 ? -7.330 -10.185 -14.467 1.00 91.25 199 ARG A N 1
ATOM 1551 C CA . ARG A 1 199 ? -8.129 -8.998 -14.826 1.00 91.25 199 ARG A CA 1
ATOM 1552 C C . ARG A 1 199 ? -8.279 -8.832 -16.340 1.00 91.25 199 ARG A C 1
ATOM 1554 O O . ARG A 1 199 ? -9.364 -8.506 -16.809 1.00 91.25 199 ARG A O 1
ATOM 1561 N N . LYS A 1 200 ? -7.208 -9.091 -17.098 1.00 91.94 200 LYS A N 1
ATOM 1562 C CA . LYS A 1 200 ? -7.176 -8.902 -18.558 1.00 91.94 200 LYS A CA 1
ATOM 1563 C C . LYS A 1 200 ? -7.811 -10.047 -19.347 1.00 91.94 200 LYS A C 1
ATOM 1565 O O . LYS A 1 200 ? -8.368 -9.803 -20.411 1.00 91.94 200 LYS A O 1
ATOM 1570 N N . ASN A 1 201 ? -7.692 -11.283 -18.863 1.00 94.56 201 ASN A N 1
ATOM 1571 C CA . ASN A 1 201 ? -8.064 -12.482 -19.627 1.00 94.56 201 ASN A CA 1
ATOM 1572 C C . ASN A 1 201 ? -9.295 -13.205 -19.072 1.00 94.56 201 ASN A C 1
ATOM 1574 O O . ASN A 1 201 ? -9.912 -13.996 -19.778 1.00 94.56 201 ASN A O 1
ATOM 1578 N N . MET A 1 202 ? -9.662 -12.946 -17.818 1.00 92.12 202 MET A N 1
ATOM 1579 C CA . MET A 1 202 ? -10.796 -13.571 -17.138 1.00 92.12 202 MET A CA 1
ATOM 1580 C C . MET A 1 202 ? -11.643 -12.510 -16.417 1.00 92.12 202 MET A C 1
ATOM 1582 O O . MET A 1 202 ? -11.771 -12.549 -15.188 1.00 92.12 202 MET A O 1
ATOM 1586 N N . PRO A 1 203 ? -12.230 -11.544 -17.154 1.00 78.06 203 PRO A N 1
ATOM 1587 C CA . PRO A 1 203 ? -13.044 -10.491 -16.559 1.00 78.06 203 PRO A CA 1
ATOM 1588 C C . PRO A 1 203 ? -14.236 -11.117 -15.820 1.00 78.06 203 PRO A C 1
ATOM 1590 O O . PRO A 1 203 ? -15.125 -11.707 -16.427 1.00 78.06 203 PRO A O 1
ATOM 1593 N N . GLY A 1 204 ? -14.224 -11.031 -14.488 1.00 77.06 204 GLY A N 1
ATOM 1594 C CA . GLY A 1 204 ? -15.223 -11.648 -13.607 1.00 77.06 204 GLY A CA 1
ATOM 1595 C C . GLY A 1 204 ? -14.646 -12.641 -12.596 1.00 77.06 204 GLY A C 1
ATOM 1596 O O . GLY A 1 204 ? -15.291 -12.907 -11.578 1.00 77.06 204 GLY A O 1
ATOM 1597 N N . LEU A 1 205 ? -13.420 -13.135 -12.806 1.00 83.81 205 LEU A N 1
ATOM 1598 C CA . LEU A 1 205 ? -12.726 -13.932 -11.800 1.00 83.81 205 LEU A CA 1
ATOM 1599 C C . LEU A 1 205 ? -12.335 -13.033 -10.620 1.00 83.81 205 LEU A C 1
ATOM 1601 O O . LEU A 1 205 ? -11.496 -12.142 -10.740 1.00 83.81 205 LEU A O 1
ATOM 1605 N N . LYS A 1 206 ? -12.935 -13.280 -9.454 1.00 77.12 206 LYS A N 1
ATOM 1606 C CA . LYS A 1 206 ? -12.492 -12.661 -8.203 1.00 77.12 206 LYS A CA 1
ATOM 1607 C C . LYS A 1 206 ? -11.287 -13.434 -7.687 1.00 77.12 206 LYS A C 1
ATOM 1609 O O . LYS A 1 206 ? -11.434 -14.563 -7.233 1.00 77.12 206 LYS A O 1
ATOM 1614 N N . THR A 1 207 ? -10.114 -12.817 -7.730 1.00 72.19 207 THR A N 1
ATOM 1615 C CA . THR A 1 207 ? -8.881 -13.373 -7.169 1.00 72.19 207 THR A CA 1
ATOM 1616 C C . THR A 1 207 ? -8.584 -12.672 -5.838 1.00 72.19 207 THR A C 1
ATOM 1618 O O . THR A 1 207 ? -7.961 -11.606 -5.848 1.00 72.19 207 THR A O 1
ATOM 1621 N N . PRO A 1 208 ? -9.050 -13.187 -4.681 1.00 70.12 208 PRO A N 1
ATOM 1622 C CA . PRO A 1 208 ? -8.693 -12.631 -3.378 1.00 70.12 208 PRO A CA 1
ATOM 1623 C C . PRO A 1 208 ? -7.240 -13.000 -3.054 1.00 70.12 208 PRO A C 1
ATOM 1625 O O . PRO A 1 208 ? -6.965 -13.874 -2.237 1.00 70.12 208 PRO A O 1
ATOM 1628 N N . LEU A 1 209 ? -6.305 -12.363 -3.754 1.00 75.81 209 LEU A N 1
ATOM 1629 C CA . LEU A 1 209 ? -4.876 -12.541 -3.561 1.00 75.81 209 LEU A CA 1
ATOM 1630 C C . LEU A 1 209 ? -4.423 -11.570 -2.478 1.00 75.81 209 LEU A C 1
ATOM 1632 O O . LEU A 1 209 ? -4.597 -10.353 -2.593 1.00 75.81 209 LEU A O 1
ATOM 1636 N N . ILE A 1 210 ? -3.878 -12.137 -1.409 1.00 68.00 210 ILE A N 1
ATOM 1637 C CA . ILE A 1 210 ? -3.253 -11.393 -0.325 1.00 68.00 210 ILE A CA 1
ATOM 1638 C C . ILE A 1 210 ? -1.759 -11.421 -0.605 1.00 68.00 210 ILE A C 1
ATOM 1640 O O . ILE A 1 210 ? -1.174 -12.492 -0.738 1.00 68.00 210 ILE A O 1
ATOM 1644 N N . VAL A 1 211 ? -1.160 -10.241 -0.715 1.00 67.69 211 VAL A N 1
ATOM 1645 C CA . VAL A 1 211 ? 0.293 -10.111 -0.725 1.00 67.69 211 VAL A CA 1
ATOM 1646 C C . VAL A 1 211 ? 0.751 -10.227 0.729 1.00 67.69 211 VAL A C 1
ATOM 1648 O O . VAL A 1 211 ? 0.282 -9.466 1.579 1.00 67.69 211 VAL A O 1
ATOM 1651 N N . CYS A 1 212 ? 1.552 -11.250 1.030 1.00 55.56 212 CYS A N 1
ATOM 1652 C CA . CYS A 1 212 ? 1.925 -11.612 2.401 1.00 55.56 212 CYS A CA 1
ATOM 1653 C C . CYS A 1 212 ? 3.095 -10.789 2.950 1.00 55.56 212 CYS A C 1
ATOM 1655 O O . CYS A 1 212 ? 3.273 -10.754 4.166 1.00 55.56 212 CYS A O 1
ATOM 1657 N N . ASP A 1 213 ? 3.838 -10.107 2.079 1.00 65.31 213 ASP A N 1
ATOM 1658 C CA . ASP A 1 213 ? 4.980 -9.288 2.471 1.00 65.31 213 ASP A CA 1
ATOM 1659 C C . ASP A 1 213 ? 4.489 -7.944 3.028 1.00 65.31 213 ASP A C 1
ATOM 1661 O O . ASP A 1 213 ? 3.904 -7.127 2.307 1.00 65.31 213 ASP A O 1
ATOM 1665 N N . ARG A 1 214 ? 4.684 -7.756 4.337 1.00 54.19 214 ARG A N 1
ATOM 1666 C CA . ARG A 1 214 ? 4.466 -6.514 5.088 1.00 54.19 214 ARG A CA 1
ATOM 1667 C C . ARG A 1 214 ? 5.723 -6.179 5.868 1.00 54.19 214 ARG A C 1
ATOM 1669 O O . ARG A 1 214 ? 6.297 -7.124 6.456 1.00 54.19 214 ARG A O 1
#

Mean predicted aligned error: 4.46 Å

Nearest PDB structures (foldseek):
  3k7x-assembly1_A  TM=5.976E-01  e=1.056E-02  Listeria innocua
  8cav-assembly1_B  TM=5.472E-01  e=7.811E-02  Thermomonospora curvata
  8d0v-assembly2_B  TM=5.556E-01  e=2.965E-01  Homo sapiens
  2zzr-assembly1_A  TM=5.302E-01  e=2.817E-01  Streptococcus agalactiae
  8czl-assembly1_A  TM=5.280E-01  e=3.458E-01  Homo sapiens

Foldseek 3Di:
DFLLVQLVQLLCLQVCLVVDDVVSSVVSNVSSVVSVVLLLPAPADLPLPTQHGQRAADPVPSHFDPDDRGGADLFADDVVGDHNLLSLLSLVSVCVRPVDVSSLVSLLSSLVSLLPDDDDPPHFGFLLSLLSNLVSLVVNCVSPVDCSSLVSSVVSLVVSCVQAPDVNPWGAGGSVDRHHDCLSQRVSNVLSNVVSVCVVPPPPDDDPDDRPRD